Protein 5OJ5 (pdb70)

Solvent-accessible surface area: 14447 Å² total; per-residue (Å²): 156,117,111,116,97,115,55,22,82,51,30,149,84,43,6,8,66,65,28,104,3,80,33,113,18,46,4,32,17,6,14,21,28,80,122,101,20,0,2,0,0,0,38,84,15,18,3,2,6,1,141,46,12,0,90,86,13,99,65,70,80,15,84,27,118,68,66,104,12,100,1,19,6,6,7,13,97,33,76,18,0,0,0,0,0,60,68,74,2,0,0,20,2,93,55,0,6,94,49,5,40,78,19,119,34,79,129,161,27,44,35,15,0,58,31,5,76,2,72,5,155,8,23,0,6,3,0,0,30,24,0,0,0,26,54,1,148,62,48,3,175,88,64,102,39,34,1,125,92,59,60,37,83,7,83,33,19,46,65,8,130,95,5,52,0,1,2,1,20,50,177,0,39,88,4,7,14,3,94,66,78,51,102,34,17,86,92,25,126,68,71,25,103,79,95,0,36,7,1,1,35,6,74,87,72,45,12,8,0,1,1,62,20,0,17,0,2,14,2,55,113,141,72,59,101,77,34,35,129,70,23,46,5,6,138,94,86,93,18,36,5,37,13,5,18,28,52,38,98,96,24,0,4,0,0,0,16,89,0,5,0,0,4,0,115,69,16,0,102,88,15,61,19,1,68,78,5,118,172,23,102,5,44,0,85,52,6,33,40,70,38,76,58,16,0,0,0,1,1,62,92,0,11,0,1,45,18,51,84,136,237,64,40,99,98,114

Sequence (316 aa):
LSTPALAIPALLDYNPWEAIQLPTTATILDMMSFIDRHHGWLVGVVNATLMETRDGGQTWEEPRTLVLDHSDYRFNSVSFQGNEGWIVGEPPIMLHTTDGGQSWSQIPLDPKLLPGSSPRLIKALGNGSAEMMITNVGAIYRTKDSGKNWQALVQEAIGVMRNLNRSPSGEEYVAVSSSRGSSFYSTWEPGQTAWEPHNNRTTSSRRLHHNMGFTPDGRLWMIVNNGGKIAFSDDPDNSENWGELLSSPLRRNSVGFLDLAYRTPNEVWLAGGAGALLCSQDGGQTWQQDVDVKKVPSNFYYKKILFFSPDDQGFILGQKGILLLRYVTDFPLDLA

Radius of gyration: 19.47 Å; Cα contacts (8 Å, |Δi|>4): 915; chains: 2; bounding box: 33×42×69 Å

B-factor: mean 19.18, std 9.2, range [8.06, 52.38]

Nearest PDB structures (foldseek):
  5oj5-assembly1_A  TM=1.003E+00  e=6.225E-60  Thermosynechococcus vestitus BP-1
  5ojr-assembly4_D  TM=9.997E-01  e=2.137E-54  Thermosynechococcus vestitus
  5ojp-assembly2_B  TM=9.995E-01  e=1.941E-54  Thermosynechococcus vestitus
  5ojp-assembly1_A  TM=9.979E-01  e=1.763E-54  Thermosynechococcus vestitus
  8asl-assembly1_S  TM=9.749E-01  e=3.170E-37  Synechocystis sp. PCC 6803

Foldseek 3Di:
DPDDPLFFAADPDDQWDKDFAPFQFFWAEKEALDQAWIWTAAAQGWIWITRGNPPHIHTDHDPDPGRGWGFHEWEDHHLWIWIATPPTWIWITNGNPPDIDTADDDPPDDAHWHYKYDPDDQKIWTAHQQGWIWITRHNRPDIDTQEDDGHAGFLEKEADPQGKMKTAHPFQQWIWIDDPPDHYTHIAGDDDPFGWRYKYDAPPGWMKTFGAQQWIWIADPVDNNHIDDIHRQSSGRPWGWADKDDLDNQWIWIFTFQQWIWIGRGRPPYIHTNVVSNPPRWGFHDWAHPHSAWIWTTTGRRMIIIGHDD/DDDDDD

InterPro domains:
  IPR015943 WD40/YVTN repeat-like-containing domain superfamily [G3DSA:2.130.10.10] (44-211)
  IPR015943 WD40/YVTN repeat-like-containing domain superfamily [G3DSA:2.130.10.10] (212-319)
  IPR016705 Photosynthesis system II assembly factor Ycf48/Hcf136 [MF_01348] (10-340)
  IPR016705 Photosynthesis system II assembly factor Ycf48/Hcf136 [PIRSF017875] (11-340)
  IPR028203 Photosynthesis system II assembly factor Ycf48/Hcf136-like domain [PF14870] (40-339)

Secondary structure (DSSP, 8-state):
--S-SS--PBPS---EEEEE-S--SPEEEEEESSSS-EEEEETTTEEEEESSTTSS-EE--B--S-S--EEEEEEEETTEEEEEEETTEEEEESSTTSS-EEPPPPTT-SS-EEEEEEEETTEEEEEETT--EEEESSTTS--EEEE-------SEEEE-TTS-EEEE-TTSSEEEEE-TT-SS-EEEE-SSSSPEEEEEE-TTS-EEEEETTTEEEEEETTEEEEE-PPB-TTSSSSS-EEEEEESSSS-EEEEESTT-EEEESSTTSS-EE-GGGGGS-S---EEEEEETTEEEEE-STTEEEEE---/-PPPB-

Structure (mmCIF, N/CA/C/O backbone):
data_5OJ5
#
_entry.id   5OJ5
#
_cell.length_a   98.730
_cell.length_b   68.650
_cell.length_c   56.190
_cell.angle_alpha   90.00
_cell.angle_beta   105.90
_cell.angle_gamma   90.00
#
_symmetry.space_group_name_H-M   'C 1 2 1'
#
loop_
_entity.id
_entity.type
_entity.pdbx_description
1 polymer 'Ycf48-like protein'
2 polymer PHE-PRO-LEU-ASP-LEU-ALA
3 water water
#
loop_
_atom_site.group_PDB
_atom_site.id
_atom_site.type_symbol
_atom_site.label_atom_id
_atom_site.label_alt_id
_atom_site.label_comp_id
_atom_site.label_asym_id
_atom_site.label_entity_id
_atom_site.label_seq_id
_atom_site.pdbx_PDB_ins_code
_atom_site.Cartn_x
_atom_site.Cartn_y
_atom_site.Cartn_z
_atom_site.occupancy
_atom_site.B_iso_or_equiv
_atom_site.auth_seq_id
_atom_site.auth_comp_id
_atom_site.auth_asym_id
_atom_site.auth_atom_id
_atom_site.pdbx_PDB_model_num
ATOM 1 N N . LEU A 1 32 ? 26.686 7.331 21.950 1.00 40.82 32 LEU A N 1
ATOM 2 C CA . LEU A 1 32 ? 27.127 6.920 20.623 1.00 35.65 32 LEU A CA 1
ATOM 3 C C . LEU A 1 32 ? 26.567 5.537 20.284 1.00 31.75 32 LEU A C 1
ATOM 4 O O . LEU A 1 32 ? 27.305 4.559 20.177 1.00 32.46 32 LEU A O 1
ATOM 6 N N . SER A 1 33 ? 25.249 5.490 20.101 1.00 27.38 33 SER A N 1
ATOM 7 C CA . SER A 1 33 ? 24.474 4.272 19.908 1.00 26.58 33 SER A CA 1
ATOM 8 C C . SER A 1 33 ? 24.046 4.055 18.460 1.00 27.36 33 SER A C 1
ATOM 9 O O . SER A 1 33 ? 23.360 3.072 18.170 1.00 29.50 33 SER A O 1
ATOM 12 N N . THR A 1 34 ? 24.396 4.956 17.552 1.00 24.88 34 THR A N 1
ATOM 13 C CA . THR A 1 34 ? 24.144 4.776 16.135 1.00 25.54 34 THR A CA 1
ATOM 14 C C . THR A 1 34 ? 25.397 5.212 15.392 1.00 22.85 34 THR A C 1
ATOM 15 O O . THR A 1 34 ? 26.189 6.004 15.926 1.00 23.69 34 THR A O 1
ATOM 19 N N . PRO A 1 35 ? 25.630 4.677 14.197 1.00 22.71 35 PRO A N 1
ATOM 20 C CA . PRO A 1 35 ? 26.854 5.023 13.454 1.00 24.03 35 PRO A CA 1
ATOM 21 C C . PRO A 1 35 ? 27.055 6.526 13.296 1.00 26.59 35 PRO A C 1
ATOM 22 O O . PRO A 1 35 ? 26.120 7.272 13.007 1.00 29.07 35 PRO A O 1
ATOM 26 N N . ALA A 1 36 ? 28.299 6.955 13.515 1.00 29.68 36 ALA A N 1
ATOM 27 C CA . ALA A 1 36 ? 28.635 8.369 13.602 1.00 34.22 36 ALA A CA 1
ATOM 28 C C . ALA A 1 36 ? 28.731 8.990 12.215 1.00 38.43 36 ALA A C 1
ATOM 29 O O . ALA A 1 36 ? 29.345 8.413 11.313 1.00 39.00 36 ALA A O 1
ATOM 31 N N . LEU A 1 37 ? 28.109 10.164 12.056 1.00 40.62 37 LEU A N 1
ATOM 32 C CA . LEU A 1 37 ? 28.229 11.025 10.878 1.00 43.42 37 LEU A CA 1
ATOM 33 C C . LEU A 1 37 ? 27.523 10.496 9.631 1.00 42.86 37 LEU A C 1
ATOM 34 O O . LEU A 1 37 ? 27.427 11.219 8.634 1.00 43.89 37 LEU A O 1
ATOM 39 N N . ALA A 1 38 ? 27.010 9.267 9.672 1.00 40.81 38 ALA A N 1
ATOM 40 C CA . ALA A 1 38 ? 26.422 8.654 8.488 1.00 38.43 38 ALA A CA 1
ATOM 41 C C . ALA A 1 38 ? 24.933 8.985 8.361 1.00 33.39 38 ALA A C 1
ATOM 42 O O . ALA A 1 38 ? 24.302 9.536 9.269 1.00 32.60 38 ALA A O 1
ATOM 44 N N . ILE A 1 39 ? 24.389 8.694 7.184 1.00 28.00 39 ILE A N 1
ATOM 45 C CA . ILE A 1 39 ? 22.944 8.710 6.992 1.00 23.76 39 ILE A CA 1
ATOM 46 C C . ILE A 1 39 ? 22.484 7.273 6.876 1.00 21.02 39 ILE A C 1
ATOM 47 O O . ILE A 1 39 ? 23.321 6.362 6.694 1.00 23.94 39 ILE A O 1
ATOM 52 N N . PRO A 1 40 ? 21.184 7.004 7.023 1.00 19.59 40 PRO A N 1
ATOM 53 C CA . PRO A 1 40 ? 20.732 5.618 6.960 1.00 18.94 40 PRO A CA 1
ATOM 54 C C . PRO A 1 40 ? 21.021 5.017 5.597 1.00 16.95 40 PRO A C 1
ATOM 55 O O . PRO A 1 40 ? 21.050 5.720 4.583 1.00 16.74 40 PRO A O 1
ATOM 59 N N . ALA A 1 41 ? 21.245 3.704 5.601 1.00 16.48 41 ALA A N 1
ATOM 60 C CA . ALA A 1 41 ? 21.437 2.939 4.385 1.00 16.12 41 ALA A CA 1
ATOM 61 C C . ALA A 1 41 ? 20.090 2.509 3.836 1.00 15.03 41 ALA A C 1
ATOM 62 O O . ALA A 1 41 ? 19.273 1.948 4.576 1.00 16.51 41 ALA A O 1
ATOM 64 N N . LEU A 1 42 ? 19.912 2.687 2.532 1.00 14.60 42 LEU A N 1
ATOM 65 C CA A LEU A 1 42 ? 18.721 2.223 1.848 0.57 15.37 42 LEU A CA 1
ATOM 66 C CA B LEU A 1 42 ? 18.709 2.216 1.865 0.43 14.69 42 LEU A CA 1
ATOM 67 C C . LEU A 1 42 ? 18.550 0.722 2.030 1.00 14.82 42 LEU A C 1
ATOM 68 O O . LEU A 1 42 ? 19.528 -0.021 2.094 1.00 15.48 42 LEU A O 1
ATOM 77 N N . ASP A 1 43 ? 17.296 0.282 2.027 1.00 15.67 43 ASP A N 1
ATOM 78 C CA . ASP A 1 43 ? 16.949 -1.121 2.245 1.00 18.15 43 ASP A CA 1
ATOM 79 C C . ASP A 1 43 ? 17.078 -1.999 1.011 1.00 17.90 43 ASP A C 1
ATOM 80 O O . ASP A 1 43 ? 17.131 -3.228 1.155 1.00 19.46 43 ASP A O 1
ATOM 85 N N . TYR A 1 44 ? 17.123 -1.416 -0.183 1.00 16.10 44 TYR A N 1
ATOM 86 C CA . TYR A 1 44 ? 17.234 -2.211 -1.402 1.00 16.87 44 TYR A CA 1
ATOM 87 C C . TYR A 1 44 ? 18.080 -1.431 -2.393 1.00 15.48 44 TYR A C 1
ATOM 88 O O . TYR A 1 44 ? 17.898 -0.225 -2.544 1.00 19.03 44 TYR A O 1
ATOM 97 N N . ASN A 1 45 ? 19.011 -2.115 -3.041 1.00 15.14 45 ASN A N 1
ATOM 98 C CA . ASN A 1 45 ? 19.814 -1.495 -4.077 1.00 14.70 45 ASN A CA 1
ATOM 99 C C . ASN A 1 45 ? 19.273 -1.932 -5.434 1.00 13.79 45 ASN A C 1
ATOM 100 O O . ASN A 1 45 ? 19.474 -3.097 -5.820 1.00 15.37 45 ASN A O 1
ATOM 105 N N . PRO A 1 46 ? 18.638 -1.046 -6.210 1.00 13.47 46 PRO A N 1
ATOM 106 C CA . PRO A 1 46 ? 18.090 -1.424 -7.508 1.00 14.63 46 PRO A CA 1
ATOM 107 C C . PRO A 1 46 ? 19.112 -1.330 -8.627 1.00 14.01 46 PRO A C 1
ATOM 108 O O . PRO A 1 46 ? 18.803 -1.651 -9.773 1.00 17.73 46 PRO A O 1
ATOM 112 N N . TRP A 1 47 ? 20.327 -0.916 -8.361 1.00 13.69 47 TRP A N 1
ATOM 113 C CA . TRP A 1 47 ? 21.268 -0.603 -9.427 1.00 14.00 47 TRP A CA 1
ATOM 114 C C . TRP A 1 47 ? 22.240 -1.745 -9.642 1.00 15.36 47 TRP A C 1
ATOM 115 O O . TRP A 1 47 ? 22.974 -2.131 -8.732 1.00 20.14 47 TRP A O 1
ATOM 126 N N . GLU A 1 48 ? 22.271 -2.261 -10.843 1.00 14.20 48 GLU A N 1
ATOM 127 C CA . GLU A 1 48 ? 23.241 -3.289 -11.204 1.00 15.53 48 GLU A CA 1
ATOM 128 C C . GLU A 1 48 ? 24.362 -2.677 -12.035 1.00 13.88 48 GLU A C 1
ATOM 129 O O . GLU A 1 48 ? 24.109 -1.973 -13.007 1.00 14.14 48 GLU A O 1
ATOM 135 N N . ALA A 1 49 ? 25.600 -2.948 -11.686 1.00 15.63 49 ALA A N 1
ATOM 136 C CA . ALA A 1 49 ? 26.744 -2.416 -12.403 1.00 15.77 49 ALA A CA 1
ATOM 137 C C . ALA A 1 49 ? 27.016 -3.258 -13.644 1.00 15.73 49 ALA A C 1
ATOM 138 O O . ALA A 1 49 ? 27.014 -4.482 -13.588 1.00 18.06 49 ALA A O 1
ATOM 140 N N . ILE A 1 50 ? 27.208 -2.595 -14.760 1.00 14.39 50 ILE A N 1
ATOM 141 C CA . ILE A 1 50 ? 27.546 -3.179 -16.059 1.00 14.36 50 ILE A CA 1
ATOM 142 C C . ILE A 1 50 ? 28.853 -2.544 -16.501 1.00 13.48 50 ILE A C 1
ATOM 143 O O . ILE A 1 50 ? 29.047 -1.326 -16.403 1.00 15.60 50 ILE A O 1
ATOM 148 N N . GLN A 1 51 ? 29.744 -3.374 -17.027 1.00 13.18 51 GLN A N 1
ATOM 149 C CA . GLN A 1 51 ? 30.909 -2.870 -17.734 1.00 12.89 51 GLN A CA 1
ATOM 150 C C . GLN A 1 51 ? 30.637 -2.939 -19.229 1.00 11.66 51 GLN A C 1
ATOM 151 O O . GLN A 1 51 ? 30.496 -4.029 -19.788 1.00 12.99 51 GLN A O 1
ATOM 157 N N . LEU A 1 52 ? 30.557 -1.785 -19.880 1.00 11.61 52 LEU A N 1
ATOM 158 C CA . LEU A 1 52 ? 30.414 -1.770 -21.320 1.00 11.43 52 LEU A CA 1
ATOM 159 C C . LEU A 1 52 ? 31.708 -2.251 -21.969 1.00 11.13 52 LEU A C 1
ATOM 160 O O . LEU A 1 52 ? 32.790 -2.188 -21.372 1.00 12.18 52 LEU A O 1
ATOM 165 N N . PRO A 1 53 ? 31.645 -2.656 -23.241 1.00 11.74 53 PRO A N 1
ATOM 166 C CA . PRO A 1 53 ? 32.855 -3.104 -23.967 1.00 12.21 53 PRO A CA 1
ATOM 167 C C . PRO A 1 53 ? 33.650 -1.914 -24.508 1.00 12.08 53 PRO A C 1
ATOM 168 O O . PRO A 1 53 ? 33.890 -1.784 -25.717 1.00 13.01 53 PRO A O 1
ATOM 172 N N . THR A 1 54 ? 34.066 -1.048 -23.587 1.00 12.18 54 THR A N 1
ATOM 173 C CA . THR A 1 54 ? 34.857 0.138 -23.854 1.00 12.45 54 THR A CA 1
ATOM 174 C C . THR A 1 54 ? 35.416 0.623 -22.531 1.00 12.03 54 THR A C 1
ATOM 175 O O . THR A 1 54 ? 34.879 0.296 -21.473 1.00 13.36 54 THR A O 1
ATOM 179 N N . THR A 1 55 ? 36.456 1.461 -22.591 1.00 12.26 55 THR A N 1
ATOM 180 C CA . THR A 1 55 ? 36.845 2.259 -21.434 1.00 13.40 55 THR A CA 1
ATOM 181 C C . THR A 1 55 ? 36.639 3.741 -21.691 1.00 12.96 55 THR A C 1
ATOM 182 O O . THR A 1 55 ? 37.040 4.562 -20.853 1.00 14.53 55 THR A O 1
ATOM 186 N N . ALA A 1 56 ? 35.980 4.105 -22.802 1.00 13.14 56 ALA A N 1
ATOM 187 C CA . ALA A 1 56 ? 35.661 5.500 -23.049 1.00 13.18 56 ALA A CA 1
ATOM 188 C C . ALA A 1 56 ? 34.512 5.969 -22.157 1.00 13.42 56 ALA A C 1
ATOM 189 O O . ALA A 1 56 ? 33.587 5.224 -21.853 1.00 15.75 56 ALA A O 1
ATOM 191 N N . THR A 1 57 ? 34.579 7.231 -21.761 1.00 15.00 57 THR A N 1
ATOM 192 C CA . THR A 1 57 ? 33.471 7.828 -21.021 1.00 17.92 57 THR A CA 1
ATOM 193 C C . THR A 1 57 ? 32.216 7.973 -21.876 1.00 14.46 57 THR A C 1
ATOM 194 O O . THR A 1 57 ? 32.268 8.507 -22.983 1.00 13.92 57 THR A O 1
ATOM 198 N N . ILE A 1 58 ? 31.104 7.484 -21.348 1.00 14.17 58 ILE A N 1
ATOM 199 C CA . ILE A 1 58 ? 29.797 7.634 -21.968 1.00 11.81 58 ILE A CA 1
ATOM 200 C C . ILE A 1 58 ? 29.155 8.941 -21.515 1.00 11.06 58 ILE A C 1
ATOM 201 O O . ILE A 1 58 ? 29.171 9.265 -20.326 1.00 12.78 58 ILE A O 1
ATOM 206 N N . LEU A 1 59 ? 28.558 9.664 -22.460 1.00 10.00 59 LEU A N 1
ATOM 207 C CA . LEU A 1 59 ? 28.011 10.986 -22.197 1.00 9.78 59 LEU A CA 1
ATOM 208 C C . LEU A 1 59 ? 26.506 11.084 -22.285 1.00 8.87 59 LEU A C 1
ATOM 209 O O . LEU A 1 59 ? 25.925 11.982 -21.667 1.00 9.86 59 LEU A O 1
ATOM 214 N N . ASP A 1 60 ? 25.842 10.243 -23.072 1.00 8.46 60 ASP A N 1
ATOM 215 C CA . ASP A 1 60 ? 24.394 10.373 -23.217 1.00 8.65 60 ASP A CA 1
ATOM 216 C C . ASP A 1 60 ? 23.810 9.066 -23.720 1.00 8.47 60 ASP A C 1
ATOM 217 O O . ASP A 1 60 ? 24.520 8.194 -24.245 1.00 8.58 60 ASP A O 1
ATOM 222 N N . MET A 1 61 ? 22.483 8.948 -23.604 1.00 8.59 61 MET A N 1
ATOM 223 C CA A MET A 1 61 ? 21.744 7.748 -23.966 0.58 8.45 61 MET A CA 1
ATOM 224 C CA B MET A 1 61 ? 21.753 7.751 -24.006 0.42 8.86 61 MET A CA 1
ATOM 225 C C . MET A 1 61 ? 20.326 8.150 -24.333 1.00 8.51 61 MET A C 1
ATOM 226 O O . MET A 1 61 ? 19.757 9.016 -23.691 1.00 9.53 61 MET A O 1
ATOM 235 N N . SER A 1 62 ? 19.746 7.463 -25.318 1.00 8.45 62 SER A N 1
ATOM 236 C CA . SER A 1 62 ? 18.351 7.696 -25.699 1.00 8.62 62 SER A CA 1
ATOM 237 C C . SER A 1 62 ? 17.758 6.429 -26.279 1.00 9.43 62 SER A C 1
ATOM 238 O O . SER A 1 62 ? 18.463 5.663 -26.959 1.00 10.21 62 SER A O 1
ATOM 241 N N . PHE A 1 63 ? 16.474 6.203 -26.018 1.00 10.28 63 PHE A N 1
ATOM 242 C CA . PHE A 1 63 ? 15.780 5.021 -26.471 1.00 11.24 63 PHE A CA 1
ATOM 243 C C . PHE A 1 63 ? 14.756 5.337 -27.565 1.00 11.79 63 PHE A C 1
ATOM 244 O O . PHE A 1 63 ? 14.022 6.333 -27.507 1.00 12.94 63 PHE A O 1
ATOM 252 N N . ILE A 1 64 ? 14.682 4.442 -28.542 1.00 11.35 64 ILE A N 1
ATOM 253 C CA . ILE A 1 64 ? 13.602 4.431 -29.524 1.00 12.12 64 ILE A CA 1
ATOM 254 C C . ILE A 1 64 ? 12.313 3.943 -28.890 1.00 13.19 64 ILE A C 1
ATOM 255 O O . ILE A 1 64 ? 11.240 4.509 -29.096 1.00 15.54 64 ILE A O 1
ATOM 260 N N . ASP A 1 65 ? 12.410 2.852 -28.149 1.00 12.93 65 ASP A N 1
ATOM 261 C CA . ASP A 1 65 ? 11.275 2.227 -27.492 1.00 14.15 65 ASP A CA 1
ATOM 262 C C . ASP A 1 65 ? 11.826 1.573 -26.228 1.00 14.41 65 ASP A C 1
ATOM 263 O O . ASP A 1 65 ? 12.948 1.858 -25.803 1.00 16.47 65 ASP A O 1
ATOM 268 N N . ARG A 1 66 ? 11.036 0.728 -25.580 1.00 15.99 66 ARG A N 1
ATOM 269 C CA . ARG A 1 66 ? 11.483 0.179 -24.312 1.00 17.84 66 ARG A CA 1
ATOM 270 C C . ARG A 1 66 ? 12.753 -0.678 -24.464 1.00 15.76 66 ARG A C 1
ATOM 271 O O . ARG A 1 66 ? 13.539 -0.803 -23.523 1.00 18.51 66 ARG A O 1
ATOM 279 N N . HIS A 1 67 ? 12.946 -1.312 -25.608 1.00 13.12 67 HIS A N 1
ATOM 280 C CA . HIS A 1 67 ? 14.044 -2.262 -25.760 1.00 14.19 67 HIS A CA 1
ATOM 281 C C . HIS A 1 67 ? 15.220 -1.772 -26.572 1.00 11.98 67 HIS A C 1
ATOM 282 O O . HIS A 1 67 ? 16.357 -2.214 -26.343 1.00 12.72 67 HIS A O 1
ATOM 289 N N . HIS A 1 68 ? 14.968 -0.878 -27.514 1.00 12.39 68 HIS A N 1
ATOM 290 C CA . HIS A 1 68 ? 15.964 -0.509 -28.513 1.00 11.58 68 HIS A CA 1
ATOM 291 C C . HIS A 1 68 ? 16.459 0.899 -28.215 1.00 10.13 68 HIS A C 1
ATOM 292 O O . HIS A 1 68 ? 15.665 1.837 -28.186 1.00 10.64 68 HIS A O 1
ATOM 299 N N . GLY A 1 69 ? 17.760 1.030 -27.985 1.00 10.54 69 GLY A N 1
ATOM 300 C CA . GLY A 1 69 ? 18.318 2.324 -27.666 1.00 11.32 69 GLY A CA 1
ATOM 301 C C . GLY A 1 69 ? 19.774 2.422 -28.030 1.00 9.75 69 GLY A C 1
ATOM 302 O O . GLY A 1 69 ? 20.408 1.460 -28.482 1.00 10.13 69 GLY A O 1
ATOM 303 N N . TRP A 1 70 ? 20.317 3.622 -27.825 1.00 9.27 70 TRP A N 1
ATOM 304 C CA . TRP A 1 70 ? 21.666 4.000 -28.225 1.00 9.40 70 TRP A CA 1
ATOM 305 C C . TRP A 1 70 ? 22.329 4.810 -27.131 1.00 8.95 70 TRP A C 1
ATOM 306 O O . TRP A 1 70 ? 21.666 5.611 -26.450 1.00 9.87 70 TRP A O 1
ATOM 317 N N . LEU A 1 71 ? 23.639 4.655 -27.015 1.00 8.76 71 LEU A N 1
ATOM 318 C CA . LEU A 1 71 ? 24.440 5.509 -26.154 1.00 9.12 71 LEU A CA 1
ATOM 319 C C . LEU A 1 71 ? 25.635 6.027 -26.947 1.00 8.79 71 LEU A C 1
ATOM 320 O O . LEU A 1 71 ? 26.050 5.430 -27.958 1.00 9.33 71 LEU A O 1
ATOM 325 N N . VAL A 1 72 ? 26.160 7.166 -26.485 1.00 8.83 72 VAL A N 1
ATOM 326 C CA . VAL A 1 72 ? 27.241 7.844 -27.179 1.00 8.96 72 VAL A CA 1
ATOM 327 C C . VAL A 1 72 ? 28.233 8.388 -26.162 1.00 9.16 72 VAL A C 1
ATOM 328 O O . VAL A 1 72 ? 27.884 8.663 -25.003 1.00 9.70 72 VAL A O 1
ATOM 332 N N . GLY A 1 73 ? 29.469 8.629 -26.616 1.00 9.29 73 GLY A N 1
ATOM 333 C CA . GLY A 1 73 ? 30.436 9.279 -25.746 1.00 10.56 73 GLY A CA 1
ATOM 334 C C . GLY A 1 73 ? 31.687 9.692 -26.454 1.00 10.62 73 GLY A C 1
ATOM 335 O O . GLY A 1 73 ? 31.713 9.990 -27.656 1.00 11.55 73 GLY A O 1
ATOM 336 N N A VAL A 1 74 ? 32.763 9.683 -25.665 0.53 11.83 74 VAL A N 1
ATOM 337 N N B VAL A 1 74 ? 32.767 9.755 -25.677 0.47 11.72 74 VAL A N 1
ATOM 338 C CA A VAL A 1 74 ? 34.082 10.161 -26.076 0.53 14.09 74 VAL A CA 1
ATOM 339 C CA B VAL A 1 74 ? 34.021 10.268 -26.220 0.47 14.52 74 VAL A CA 1
ATOM 340 C C A VAL A 1 74 ? 34.664 9.233 -27.138 0.53 13.37 74 VAL A C 1
ATOM 341 C C B VAL A 1 74 ? 34.598 9.283 -27.222 0.47 13.05 74 VAL A C 1
ATOM 342 O O A VAL A 1 74 ? 34.332 8.045 -27.192 0.53 14.06 74 VAL A O 1
ATOM 343 O O B VAL A 1 74 ? 34.231 8.108 -27.279 0.47 13.13 74 VAL A O 1
ATOM 350 N N . ASN A 1 75 ? 35.551 9.782 -27.992 1.00 15.03 75 ASN A N 1
ATOM 351 C CA . ASN A 1 75 ? 36.202 9.014 -29.047 1.00 17.55 75 ASN A CA 1
ATOM 352 C C . ASN A 1 75 ? 35.210 8.377 -29.993 1.00 15.44 75 ASN A C 1
ATOM 353 O O . ASN A 1 75 ? 35.365 7.225 -30.408 1.00 16.70 75 ASN A O 1
ATOM 358 N N . ALA A 1 76 ? 34.179 9.155 -30.329 1.00 14.06 76 ALA A N 1
ATOM 359 C CA . ALA A 1 76 ? 33.176 8.738 -31.303 1.00 13.70 76 ALA A CA 1
ATOM 360 C C . ALA A 1 76 ? 32.529 7.436 -30.896 1.00 12.45 76 ALA A C 1
ATOM 361 O O . ALA A 1 76 ? 32.115 6.657 -31.750 1.00 14.68 76 ALA A O 1
ATOM 363 N N . THR A 1 77 ? 32.382 7.225 -29.592 1.00 11.32 77 THR A N 1
ATOM 364 C CA . THR A 1 77 ? 31.760 5.985 -29.121 1.00 11.93 77 THR A CA 1
ATOM 365 C C . THR A 1 77 ? 30.268 5.984 -29.381 1.00 10.23 77 THR A C 1
ATOM 366 O O . THR A 1 77 ? 29.566 6.942 -29.047 1.00 10.21 77 THR A O 1
ATOM 370 N N . LEU A 1 78 ? 29.774 4.874 -29.912 1.00 11.14 78 LEU A N 1
ATOM 371 C CA . LEU A 1 78 ? 28.377 4.684 -30.261 1.00 9.69 78 LEU A CA 1
ATOM 372 C C . LEU A 1 78 ? 28.063 3.229 -29.970 1.00 9.90 78 LEU A C 1
ATOM 373 O O . LEU A 1 78 ? 28.780 2.336 -30.461 1.00 12.40 78 LEU A O 1
ATOM 378 N N . MET A 1 79 ? 27.019 2.940 -29.175 1.00 9.82 79 MET A N 1
ATOM 379 C CA . MET A 1 79 ? 26.622 1.552 -28.942 1.00 10.30 79 MET A CA 1
ATOM 380 C C . MET A 1 79 ? 25.120 1.426 -28.988 1.00 9.58 79 MET A C 1
ATOM 381 O O . MET A 1 79 ? 24.385 2.377 -28.659 1.00 10.11 79 MET A O 1
ATOM 386 N N . GLU A 1 80 ? 24.657 0.239 -29.364 1.00 9.95 80 GLU A N 1
ATOM 387 C CA . GLU A 1 80 ? 23.249 -0.051 -29.565 1.00 10.57 80 GLU A CA 1
ATOM 388 C C . GLU A 1 80 ? 22.840 -1.194 -28.643 1.00 10.34 80 GLU A C 1
ATOM 389 O O . GLU A 1 80 ? 23.560 -2.186 -28.520 1.00 11.16 80 GLU A O 1
ATOM 395 N N . THR A 1 81 ? 21.639 -1.097 -28.053 1.00 10.70 81 THR A N 1
ATOM 396 C CA . THR A 1 81 ? 21.025 -2.203 -27.315 1.00 11.03 81 THR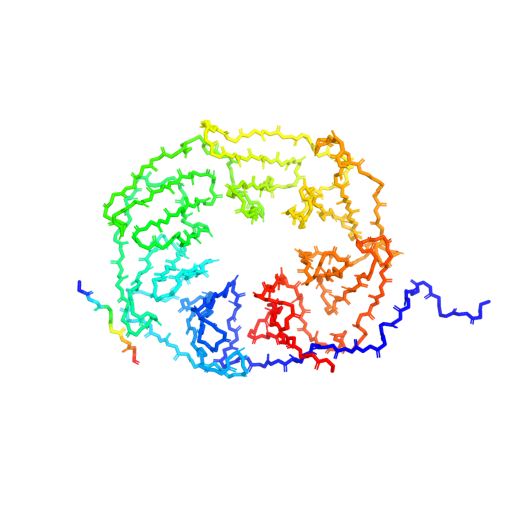 A CA 1
ATOM 397 C C . THR A 1 81 ? 19.706 -2.563 -27.979 1.00 11.20 81 THR A C 1
ATOM 398 O O . THR A 1 81 ? 18.988 -1.688 -28.496 1.00 11.28 81 THR A O 1
ATOM 402 N N . ARG A 1 82 ? 19.356 -3.851 -27.877 1.00 12.00 82 ARG A N 1
ATOM 403 C CA . ARG A 1 82 ? 18.055 -4.349 -28.276 1.00 12.78 82 ARG A CA 1
ATOM 404 C C . ARG A 1 82 ? 17.325 -5.026 -27.139 1.00 13.26 82 ARG A C 1
ATOM 405 O O . ARG A 1 82 ? 16.208 -5.528 -27.354 1.00 14.84 82 ARG A O 1
ATOM 413 N N . ASP A 1 83 ? 17.896 -5.044 -25.940 1.00 13.36 83 ASP A N 1
ATOM 414 C CA . ASP A 1 83 ? 17.313 -5.744 -24.804 1.00 13.97 83 ASP A CA 1
ATOM 415 C C . ASP A 1 83 ? 17.101 -4.816 -23.615 1.00 13.92 83 ASP A C 1
ATOM 416 O O . ASP A 1 83 ? 17.157 -5.239 -22.455 1.00 15.97 83 ASP A O 1
ATOM 421 N N . GLY A 1 84 ? 16.823 -3.547 -23.897 1.00 12.72 84 GLY A N 1
ATOM 422 C CA . GLY A 1 84 ? 16.516 -2.629 -22.815 1.00 13.85 84 GLY A CA 1
ATOM 423 C C . GLY A 1 84 ? 17.724 -2.110 -22.090 1.00 13.09 84 GLY A C 1
ATOM 424 O O . GLY A 1 84 ? 17.576 -1.502 -21.020 1.00 14.71 84 GLY A O 1
ATOM 425 N N . GLY A 1 85 ? 18.918 -2.331 -22.630 1.00 12.32 85 GLY A N 1
ATOM 426 C CA . GLY A 1 85 ? 20.148 -1.846 -22.030 1.00 13.01 85 GLY A CA 1
ATOM 427 C C . GLY A 1 85 ? 20.845 -2.833 -21.129 1.00 12.89 85 GLY A C 1
ATOM 428 O O . GLY A 1 85 ? 21.766 -2.437 -20.405 1.00 13.14 85 GLY A O 1
ATOM 429 N N . GLN A 1 86 ? 20.461 -4.110 -21.174 1.00 13.31 86 GLN A N 1
ATOM 430 C CA . GLN A 1 86 ? 21.266 -5.135 -20.506 1.00 15.04 86 GLN A CA 1
ATOM 431 C C . GLN A 1 86 ? 22.574 -5.394 -21.244 1.00 14.93 86 GLN A C 1
ATOM 432 O O . GLN A 1 86 ? 23.615 -5.579 -20.613 1.00 18.38 86 GLN A O 1
ATOM 438 N N . THR A 1 87 ? 22.555 -5.385 -22.583 1.00 14.05 87 THR A N 1
ATOM 439 C CA . THR A 1 87 ? 23.738 -5.653 -23.377 1.00 14.79 87 THR A CA 1
ATOM 440 C C . THR A 1 87 ? 23.814 -4.601 -24.480 1.00 12.83 87 THR A C 1
ATOM 441 O O . THR A 1 87 ? 22.796 -4.175 -25.036 1.00 14.37 87 THR A O 1
ATOM 445 N N . TRP A 1 88 ? 25.042 -4.227 -24.799 1.00 12.50 88 TRP A N 1
ATOM 446 C CA . TRP A 1 88 ? 25.324 -3.155 -25.725 1.00 12.08 88 TRP A CA 1
ATOM 447 C C . TRP A 1 88 ? 26.358 -3.607 -26.731 1.00 12.84 88 TRP A C 1
ATOM 448 O O . TRP A 1 88 ? 27.374 -4.210 -26.364 1.00 15.63 88 TRP A O 1
ATOM 459 N N . GLU A 1 89 ? 26.143 -3.245 -27.979 1.00 12.17 89 GLU A N 1
ATOM 460 C CA A GLU A 1 89 ? 27.026 -3.606 -29.081 0.58 12.86 89 GLU A CA 1
ATOM 461 C CA B GLU A 1 89 ? 27.046 -3.608 -29.046 0.42 13.42 89 GLU A CA 1
ATOM 462 C C . GLU A 1 89 ? 27.678 -2.365 -29.657 1.00 11.13 89 GLU A C 1
ATOM 463 O O . GLU A 1 89 ? 26.955 -1.446 -30.080 1.00 11.94 89 GLU A O 1
ATOM 474 N N . PRO A 1 90 ? 29.012 -2.295 -29.742 1.00 11.61 90 PRO A N 1
ATOM 475 C CA . PRO A 1 90 ? 29.647 -1.121 -30.342 1.00 11.75 90 PRO A CA 1
ATOM 476 C C . PRO A 1 90 ? 29.368 -1.047 -31.830 1.00 11.38 90 PRO A C 1
ATOM 477 O O . PRO A 1 90 ? 29.311 -2.053 -32.534 1.00 13.05 90 PRO A O 1
ATOM 481 N N . ARG A 1 91 ? 29.237 0.186 -32.303 1.00 11.84 91 ARG A N 1
ATOM 482 C CA . ARG A 1 91 ? 29.125 0.519 -33.710 1.00 13.49 91 ARG A CA 1
ATOM 483 C C . ARG A 1 91 ? 30.176 1.567 -34.024 1.00 13.90 91 ARG A C 1
ATOM 484 O O . ARG A 1 91 ? 30.225 2.585 -33.353 1.00 19.34 91 ARG A O 1
ATOM 492 N N . THR A 1 92 ? 31.018 1.360 -34.997 1.00 14.04 92 THR A N 1
ATOM 493 C CA . THR A 1 92 ? 32.046 2.344 -35.321 1.00 14.68 92 THR A CA 1
ATOM 494 C C . THR A 1 92 ? 31.698 2.933 -36.664 1.00 14.06 92 THR A C 1
ATOM 495 O O . THR A 1 92 ? 31.728 2.238 -37.676 1.00 17.21 92 THR A O 1
ATOM 499 N N . LEU A 1 93 ? 31.341 4.188 -36.714 1.00 13.06 93 LEU A N 1
ATOM 500 C CA . LEU A 1 93 ? 31.101 4.819 -38.003 1.00 13.84 93 LEU A CA 1
ATOM 501 C C . LEU A 1 93 ? 32.421 5.196 -38.655 1.00 13.72 93 LEU A C 1
ATOM 502 O O . LEU A 1 93 ? 33.376 5.613 -37.990 1.00 15.00 93 LEU A O 1
ATOM 507 N N . VAL A 1 94 ? 32.468 5.053 -39.976 1.00 13.64 94 VAL A N 1
ATOM 508 C CA . VAL A 1 94 ? 33.673 5.381 -40.711 1.00 13.39 94 VAL A CA 1
ATOM 509 C C . VAL A 1 94 ? 33.588 6.875 -41.002 1.00 14.37 94 VAL A C 1
ATOM 510 O O . VAL A 1 94 ? 33.112 7.317 -42.047 1.00 18.46 94 VAL A O 1
ATOM 514 N N . LEU A 1 95 ? 34.049 7.660 -40.061 1.00 14.59 95 LEU A N 1
ATOM 515 C CA . LEU A 1 95 ? 34.092 9.115 -40.104 1.00 15.29 95 LEU A CA 1
ATOM 516 C C . LEU A 1 95 ? 35.484 9.552 -40.522 1.00 17.94 95 LEU A C 1
ATOM 517 O O . LEU A 1 95 ? 36.390 8.739 -40.723 1.00 19.48 95 LEU A O 1
ATOM 522 N N . ASP A 1 96 ? 35.673 10.862 -40.670 1.00 18.45 96 ASP A N 1
ATOM 523 C CA . ASP A 1 96 ? 37.021 11.324 -41.023 1.00 20.61 96 ASP A CA 1
ATOM 524 C C . ASP A 1 96 ? 38.052 11.101 -39.903 1.00 20.46 96 ASP A C 1
ATOM 525 O O . ASP A 1 96 ? 39.240 10.927 -40.193 1.00 22.27 96 ASP A O 1
ATOM 530 N N . HIS A 1 97 ? 37.633 11.109 -38.647 1.00 20.25 97 HIS A N 1
ATOM 531 C CA . HIS A 1 97 ? 38.526 10.785 -37.543 1.00 20.63 97 HIS A CA 1
ATOM 532 C C . HIS A 1 97 ? 37.634 10.318 -36.413 1.00 18.16 97 HIS A C 1
ATOM 533 O O . HIS A 1 97 ? 36.414 10.419 -36.496 1.00 18.85 97 HIS A O 1
ATOM 540 N N . SER A 1 98 ? 38.240 9.831 -35.333 1.00 18.61 98 SER A N 1
ATOM 541 C CA . SER A 1 98 ? 37.475 9.368 -34.182 1.00 18.01 98 SER A CA 1
ATOM 542 C C . SER A 1 98 ? 37.676 10.220 -32.946 1.00 17.99 98 SER A C 1
ATOM 543 O O . SER A 1 98 ? 37.334 9.776 -31.852 1.00 23.68 98 SER A O 1
ATOM 546 N N . ASP A 1 99 ? 38.202 11.426 -33.081 1.00 18.19 99 ASP A N 1
ATOM 547 C CA . ASP A 1 99 ? 38.397 12.274 -31.912 1.00 20.18 99 ASP A CA 1
ATOM 548 C C . ASP A 1 99 ? 37.127 12.990 -31.439 1.00 20.62 99 ASP A C 1
ATOM 549 O O . ASP A 1 99 ? 37.108 13.612 -30.359 1.00 22.34 99 ASP A O 1
ATOM 554 N N . TYR A 1 100 ? 36.008 12.814 -32.111 1.00 17.08 100 TYR A N 1
ATOM 555 C CA . TYR A 1 100 ? 34.775 13.503 -31.750 1.00 15.55 100 TYR A CA 1
ATOM 556 C C . TYR A 1 100 ? 34.285 13.108 -30.367 1.00 13.43 100 TYR A C 1
ATOM 557 O O . TYR A 1 100 ? 34.282 11.936 -29.987 1.00 16.60 100 TYR A O 1
ATOM 566 N N . ARG A 1 101 ? 33.875 14.103 -29.616 1.00 13.75 101 ARG A N 1
ATOM 567 C CA . ARG A 1 101 ? 33.171 13.897 -28.359 1.00 13.00 101 ARG A CA 1
ATOM 568 C C . ARG A 1 101 ? 31.696 13.956 -28.697 1.00 11.86 101 ARG A C 1
ATOM 569 O O . ARG A 1 101 ? 31.175 15.035 -28.993 1.00 14.31 101 ARG A O 1
ATOM 577 N N . PHE A 1 102 ? 31.000 12.799 -28.691 1.00 11.10 102 PHE A N 1
ATOM 578 C CA . PHE A 1 102 ? 29.566 12.786 -28.940 1.00 11.24 102 PHE A CA 1
ATOM 579 C C . PHE A 1 102 ? 28.874 13.136 -27.636 1.00 11.38 102 PHE A C 1
ATOM 580 O O . PHE A 1 102 ? 28.862 12.338 -26.698 1.00 12.79 102 PHE A O 1
ATOM 588 N N . ASN A 1 103 ? 28.353 14.361 -27.569 1.00 11.92 103 ASN A N 1
ATOM 589 C CA . ASN A 1 103 ? 27.844 14.982 -26.366 1.00 13.07 103 ASN A CA 1
ATOM 590 C C . ASN A 1 103 ? 26.388 14.612 -26.091 1.00 10.17 103 ASN A C 1
ATOM 591 O O . ASN A 1 103 ? 25.946 14.706 -24.945 1.00 11.59 103 ASN A O 1
ATOM 596 N N . SER A 1 104 ? 25.621 14.280 -27.135 1.00 9.49 104 SER A N 1
ATOM 597 C CA . SER A 1 104 ? 24.172 14.239 -27.003 1.00 9.17 104 SER A CA 1
ATOM 598 C C . SER A 1 104 ? 23.622 13.315 -28.065 1.00 8.42 104 SER A C 1
ATOM 599 O O . SER A 1 104 ? 24.045 13.376 -29.220 1.00 9.52 104 SER A O 1
ATOM 602 N N . VAL A 1 105 ? 22.649 12.478 -27.673 1.00 8.35 105 VAL A N 1
ATOM 603 C CA . VAL A 1 105 ? 21.896 11.645 -28.601 1.00 8.76 105 VAL A CA 1
ATOM 604 C C . VAL A 1 105 ? 20.432 11.756 -28.215 1.00 8.06 105 VAL A C 1
ATOM 605 O O . VAL A 1 105 ? 20.093 11.776 -27.022 1.00 8.78 105 VAL A O 1
ATOM 609 N N . SER A 1 106 ? 19.551 11.827 -29.221 1.00 8.07 106 SER A N 1
ATOM 610 C CA . SER A 1 106 ? 18.122 11.951 -28.928 1.00 8.15 106 SER A CA 1
ATOM 611 C C . SER A 1 106 ? 17.326 11.294 -30.025 1.00 8.15 106 SER A C 1
ATOM 612 O O . SER A 1 106 ? 17.488 11.646 -31.200 1.00 8.53 106 SER A O 1
ATOM 615 N N . PHE A 1 107 ? 16.423 10.406 -29.631 1.00 8.48 107 PHE A N 1
ATOM 616 C CA . PHE A 1 107 ? 15.459 9.778 -30.545 1.00 9.28 107 PHE A CA 1
ATOM 617 C C . PHE A 1 107 ? 14.049 10.213 -30.193 1.00 9.43 107 PHE A C 1
ATOM 618 O O . PHE A 1 107 ? 13.699 10.433 -29.029 1.00 10.40 107 PHE A O 1
ATOM 626 N N . GLN A 1 108 ? 13.229 10.284 -31.235 1.00 9.48 108 GLN A N 1
ATOM 627 C CA . GLN A 1 108 ? 11.766 10.325 -31.089 1.00 10.32 108 GLN A CA 1
ATOM 628 C C . GLN A 1 108 ? 11.277 9.252 -32.063 1.00 11.09 108 GLN A C 1
ATOM 629 O O . GLN A 1 108 ? 11.328 9.434 -33.288 1.00 12.02 108 GLN A O 1
ATOM 635 N N . GLY A 1 109 ? 10.911 8.107 -31.525 1.00 12.21 109 GLY A N 1
ATOM 636 C CA . GLY A 1 109 ? 10.684 6.947 -32.397 1.00 13.00 109 GLY A CA 1
ATOM 637 C C . GLY A 1 109 ? 11.950 6.608 -33.158 1.00 12.19 109 GLY A C 1
ATOM 638 O O . GLY A 1 109 ? 13.061 6.681 -32.621 1.00 12.11 109 GLY A O 1
ATOM 639 N N . ASN A 1 110 ? 11.817 6.251 -34.436 1.00 12.18 110 ASN A N 1
ATOM 640 C CA . ASN A 1 110 ? 12.969 5.838 -35.235 1.00 13.10 110 ASN A CA 1
ATOM 641 C C . ASN A 1 110 ? 13.825 7.000 -35.715 1.00 11.67 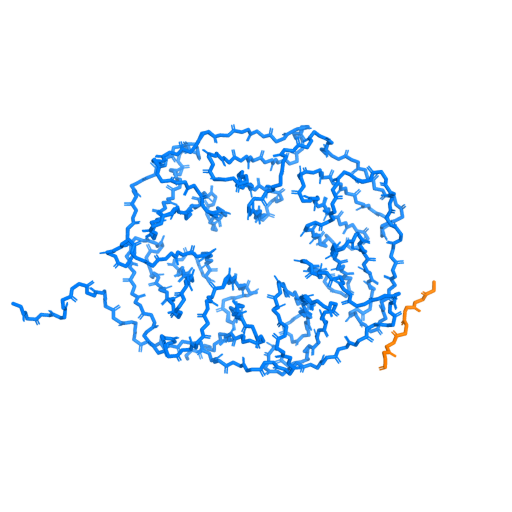110 ASN A C 1
ATOM 642 O O . ASN A 1 110 ? 14.867 6.749 -36.339 1.00 12.21 110 ASN A O 1
ATOM 647 N N . GLU A 1 111 ? 13.420 8.257 -35.477 1.00 11.20 111 GLU A N 1
ATOM 648 C CA . GLU A 1 111 ? 14.229 9.398 -35.875 1.00 10.71 111 GLU A CA 1
ATOM 649 C C . GLU A 1 111 ? 15.195 9.756 -34.753 1.00 9.70 111 GLU A C 1
ATOM 650 O O . GLU A 1 111 ? 14.765 10.019 -33.630 1.00 10.09 111 GLU A O 1
ATOM 656 N N . GLY A 1 112 ? 16.494 9.758 -35.060 1.00 9.66 112 GLY A N 1
ATOM 657 C CA . GLY A 1 112 ? 17.504 10.030 -34.069 1.00 10.08 112 GLY A CA 1
ATOM 658 C C . GLY A 1 112 ? 18.556 10.998 -34.568 1.00 8.82 112 GLY A C 1
ATOM 659 O O . GLY A 1 112 ? 18.806 11.133 -35.762 1.00 9.73 112 GLY A O 1
ATOM 660 N N . TRP A 1 113 ? 19.194 11.634 -33.591 1.00 8.48 113 TRP A N 1
ATOM 661 C CA . TRP A 1 113 ? 20.189 12.660 -33.846 1.00 8.73 113 TRP A CA 1
ATOM 662 C C . TRP A 1 113 ? 21.328 12.501 -32.850 1.00 8.42 113 TRP A C 1
ATOM 663 O O . TRP A 1 113 ? 21.087 12.188 -31.676 1.00 8.99 113 TRP A O 1
ATOM 674 N N . ILE A 1 114 ? 22.550 12.739 -33.305 1.00 8.80 114 ILE A N 1
ATOM 675 C CA . ILE A 1 114 ? 23.732 12.809 -32.437 1.00 9.20 114 ILE A CA 1
ATOM 676 C C . ILE A 1 114 ? 24.456 14.098 -32.778 1.00 9.27 114 ILE A C 1
ATOM 677 O O . ILE A 1 114 ? 24.608 14.425 -33.958 1.00 9.69 114 ILE A O 1
ATOM 682 N N . VAL A 1 115 ? 24.937 14.812 -31.754 1.00 8.86 115 VAL A N 1
ATOM 683 C CA . VAL A 1 115 ? 25.824 15.937 -32.010 1.00 9.36 115 VAL A CA 1
ATOM 684 C C . VAL A 1 115 ? 27.056 15.845 -31.136 1.00 9.87 115 VAL A C 1
ATOM 685 O O . VAL A 1 115 ? 27.060 15.232 -30.065 1.00 11.18 115 VAL A O 1
ATOM 689 N N . GLY A 1 116 ? 28.107 16.521 -31.584 1.00 10.40 116 GLY A N 1
ATOM 690 C CA . GLY A 1 116 ? 29.342 16.508 -30.848 1.00 13.26 116 GLY A CA 1
ATOM 691 C C . GLY A 1 116 ? 30.292 17.598 -31.259 1.00 12.01 116 GLY A C 1
ATOM 692 O O . GLY A 1 116 ? 29.982 18.472 -32.082 1.00 12.10 116 GLY A O 1
ATOM 693 N N . GLU A 1 117 ? 31.470 17.519 -30.654 1.00 12.79 117 GLU A N 1
ATOM 694 C CA . GLU A 1 117 ? 32.552 18.494 -30.839 1.00 14.10 117 GLU A CA 1
ATOM 695 C C . GLU A 1 117 ? 33.851 17.757 -31.149 1.00 15.12 117 GLU A C 1
ATOM 696 O O . GLU A 1 117 ? 34.112 16.715 -30.549 1.00 16.87 117 GLU A O 1
ATOM 702 N N . PRO A 1 118 ? 34.682 18.254 -32.087 1.00 15.68 118 PRO A N 1
ATOM 703 C CA . PRO A 1 118 ? 34.419 19.400 -32.947 1.00 16.40 118 PRO A CA 1
ATOM 704 C C . PRO A 1 118 ? 33.157 19.160 -33.776 1.00 14.22 118 PRO A C 1
ATOM 705 O O . PRO A 1 118 ? 32.682 18.011 -33.875 1.00 14.90 118 PRO A O 1
ATOM 709 N N . PRO A 1 119 ? 32.592 20.220 -34.353 1.00 14.33 119 PRO A N 1
ATOM 710 C CA . PRO A 1 119 ? 31.204 20.165 -34.804 1.00 13.15 119 PRO A CA 1
ATOM 711 C C . PRO A 1 119 ? 30.908 18.973 -35.678 1.00 12.60 119 PRO A C 1
ATOM 712 O O . PRO A 1 119 ? 31.522 18.771 -36.739 1.00 14.25 119 PRO A O 1
ATOM 716 N N . ILE A 1 120 ? 29.908 18.198 -35.257 1.00 11.47 120 ILE A N 1
ATOM 717 C CA . ILE A 1 120 ? 29.415 17.068 -36.029 1.00 11.35 120 ILE A CA 1
ATOM 718 C C . ILE A 1 120 ? 27.960 16.875 -35.653 1.00 10.81 120 ILE A C 1
ATOM 719 O O . ILE A 1 120 ? 27.555 17.045 -34.496 1.00 10.50 120 ILE A O 1
ATOM 724 N N . MET A 1 121 ? 27.188 16.473 -36.667 1.00 10.68 121 MET A N 1
ATOM 725 C CA . MET A 1 121 ? 25.790 16.096 -36.498 1.00 10.89 121 MET A CA 1
ATOM 726 C C . MET A 1 121 ? 25.520 14.867 -37.354 1.00 10.56 121 MET A C 1
ATOM 727 O O . MET A 1 121 ? 25.824 14.855 -38.548 1.00 11.53 121 MET A O 1
ATOM 732 N N . LEU A 1 122 ? 24.923 13.865 -36.725 1.00 10.52 122 LEU A N 1
ATOM 733 C CA . LEU A 1 122 ? 24.504 12.641 -37.391 1.00 10.57 122 LEU A CA 1
ATOM 734 C C . LEU A 1 122 ? 22.999 12.484 -37.223 1.00 9.77 122 LEU A C 1
ATOM 735 O O . LEU A 1 122 ? 22.404 12.905 -36.212 1.00 10.17 122 LEU A O 1
ATOM 740 N N . HIS A 1 123 ? 22.377 11.847 -38.210 1.00 10.55 123 HIS A N 1
ATOM 741 C CA . HIS A 1 123 ? 20.938 11.708 -38.256 1.00 10.39 123 HIS A CA 1
ATOM 742 C C . HIS A 1 123 ? 20.574 10.343 -38.800 1.00 10.31 123 HIS A C 1
ATOM 743 O O . HIS A 1 123 ? 21.214 9.820 -3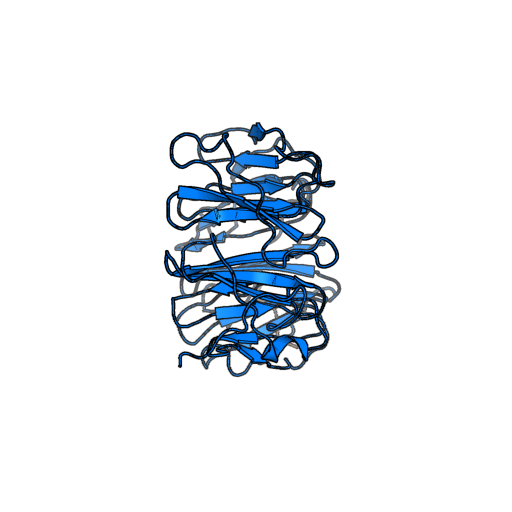9.728 1.00 11.89 123 HIS A O 1
ATOM 750 N N . THR A 1 124 ? 19.480 9.803 -38.292 1.00 10.11 124 THR A N 1
ATOM 751 C CA . THR A 1 124 ? 18.904 8.547 -38.763 1.00 10.22 124 THR A CA 1
ATOM 752 C C . THR A 1 124 ? 17.388 8.684 -38.789 1.00 11.07 124 THR A C 1
ATOM 753 O O . THR A 1 124 ? 16.794 9.352 -37.938 1.00 10.78 124 THR A O 1
ATOM 757 N N . THR A 1 125 ? 16.770 7.971 -39.717 1.00 11.19 125 THR A N 1
ATOM 758 C CA . THR A 1 125 ? 15.325 7.831 -39.733 1.00 12.45 125 THR A CA 1
ATOM 759 C C . THR A 1 125 ? 14.880 6.395 -39.572 1.00 12.55 125 THR A C 1
ATOM 760 O O . THR A 1 125 ? 13.677 6.128 -39.644 1.00 14.54 125 THR A O 1
ATOM 764 N N . ASP A 1 126 ? 15.800 5.465 -39.347 1.00 12.08 126 ASP A N 1
ATOM 765 C CA . ASP A 1 126 ? 15.441 4.051 -39.272 1.00 13.08 126 ASP A CA 1
ATOM 766 C C . ASP A 1 126 ? 15.945 3.408 -37.990 1.00 12.49 126 ASP A C 1
ATOM 767 O O . ASP A 1 126 ? 16.247 2.213 -37.960 1.00 13.75 126 ASP A O 1
ATOM 772 N N . GLY A 1 127 ? 15.978 4.175 -36.906 1.00 11.83 127 GLY A N 1
ATOM 773 C CA . GLY A 1 127 ? 16.373 3.595 -35.646 1.00 11.65 127 GLY A CA 1
ATOM 774 C C . GLY A 1 127 ? 17.858 3.351 -35.542 1.00 11.66 127 GLY A C 1
ATOM 775 O O . GLY A 1 127 ? 18.288 2.504 -34.743 1.00 12.80 127 GLY A O 1
ATOM 776 N N . GLY A 1 128 ? 18.667 4.075 -36.321 1.00 11.04 128 GLY A N 1
ATOM 777 C CA . GLY A 1 128 ? 20.087 3.922 -36.266 1.00 10.95 128 GLY A CA 1
ATOM 778 C C . GLY A 1 128 ? 20.640 2.771 -37.083 1.00 12.49 128 GLY A C 1
ATOM 779 O O . GLY A 1 128 ? 21.828 2.465 -36.970 1.00 12.79 128 GLY A O 1
ATOM 780 N N . GLN A 1 129 ? 19.823 2.168 -37.952 1.00 12.85 129 GLN A N 1
ATOM 781 C CA . GLN A 1 129 ? 20.377 1.161 -38.855 1.00 14.70 129 GLN A CA 1
ATOM 782 C C . GLN A 1 129 ? 21.205 1.806 -39.957 1.00 15.44 129 GLN A C 1
ATOM 783 O O . GLN A 1 129 ? 22.152 1.173 -40.457 1.00 17.46 129 GLN A O 1
ATOM 789 N N . SER A 1 130 ? 20.904 3.053 -40.316 1.00 14.49 130 SER A N 1
ATOM 790 C CA . SER A 1 130 ? 21.752 3.821 -41.204 1.00 15.63 130 SER A CA 1
ATOM 791 C C . SER A 1 130 ? 21.817 5.226 -40.642 1.00 13.90 130 SER A C 1
ATOM 792 O O . SER A 1 130 ? 20.796 5.802 -40.228 1.00 15.13 130 SER A O 1
ATOM 795 N N . TRP A 1 131 ? 23.017 5.763 -40.622 1.00 13.55 131 TRP A N 1
ATOM 796 C CA . TRP A 1 131 ? 23.266 7.109 -40.156 1.00 13.18 131 TRP A CA 1
ATOM 797 C C . TRP A 1 131 ? 23.868 7.911 -41.301 1.00 13.46 131 TRP A C 1
ATOM 798 O O . TRP A 1 131 ? 24.694 7.392 -42.061 1.00 15.78 131 TRP A O 1
ATOM 809 N N . SER A 1 132 ? 23.507 9.184 -41.361 1.00 13.15 132 SER A N 1
ATOM 810 C CA . SER A 1 132 ? 24.086 10.132 -42.284 1.00 13.47 132 SER A CA 1
ATOM 811 C C . SER A 1 132 ? 24.626 11.308 -41.499 1.00 12.54 132 SER A C 1
ATOM 812 O O . SER A 1 132 ? 24.106 11.675 -40.435 1.00 14.92 132 SER A O 1
ATOM 815 N N . GLN A 1 133 ? 25.665 11.911 -42.041 1.00 13.31 133 GLN A N 1
ATOM 816 C CA . GLN A 1 133 ? 26.227 13.118 -41.492 1.00 13.60 133 GLN A CA 1
ATOM 817 C C . GLN A 1 133 ? 25.542 14.316 -42.122 1.00 14.88 133 GLN A C 1
ATOM 818 O O . GLN A 1 133 ? 25.407 14.399 -43.346 1.00 18.43 133 GLN A O 1
ATOM 824 N N . ILE A 1 134 ? 25.072 15.229 -41.286 1.00 13.62 134 ILE A N 1
ATOM 825 C CA . ILE A 1 134 ? 24.443 16.464 -41.724 1.00 15.46 134 ILE A CA 1
ATOM 826 C C . ILE A 1 134 ? 25.477 17.574 -41.628 1.00 15.01 134 ILE A C 1
ATOM 827 O O . ILE A 1 134 ? 25.929 17.877 -40.517 1.00 14.76 134 ILE A O 1
ATOM 832 N N . PRO A 1 135 ? 25.818 18.226 -42.728 1.00 19.03 135 PRO A N 1
ATOM 833 C CA . PRO A 1 135 ? 26.787 19.319 -42.663 1.00 22.32 135 PRO A CA 1
ATOM 834 C C . PRO A 1 135 ? 26.254 20.439 -41.786 1.00 22.35 135 PRO A C 1
ATOM 835 O O . PRO A 1 135 ? 25.079 20.798 -41.861 1.00 22.89 135 PRO A O 1
ATOM 839 N N . LEU A 1 136 ? 27.115 20.949 -40.917 1.00 20.26 136 LEU A N 1
ATOM 840 C CA . LEU A 1 136 ? 26.776 22.087 -40.084 1.00 19.33 136 LEU A CA 1
ATOM 841 C C . LEU A 1 136 ? 27.350 23.367 -40.692 1.00 21.12 136 LEU A C 1
ATOM 842 O O . LEU A 1 136 ? 28.481 23.395 -41.180 1.00 25.99 136 LEU A O 1
ATOM 847 N N . ASP A 1 137 ? 26.580 24.433 -40.609 1.00 22.19 137 ASP A N 1
ATOM 848 C CA . ASP A 1 137 ? 27.056 25.755 -41.012 1.00 23.63 137 ASP A CA 1
ATOM 849 C C . ASP A 1 137 ? 28.294 26.126 -40.213 1.00 21.45 137 ASP A C 1
ATOM 850 O O . ASP A 1 137 ? 28.248 26.093 -38.980 1.00 19.80 137 ASP A O 1
ATOM 855 N N . PRO A 1 138 ? 29.407 26.496 -40.871 1.00 22.90 138 PRO A N 1
ATOM 856 C CA . PRO A 1 138 ? 30.599 26.879 -40.100 1.00 24.72 138 PRO A CA 1
ATOM 857 C C . PRO A 1 138 ? 30.389 28.118 -39.256 1.00 22.26 138 PRO A C 1
ATOM 858 O O . PRO A 1 138 ? 31.206 28.376 -38.372 1.00 24.28 138 PRO A O 1
ATOM 862 N N . LYS A 1 139 ? 29.336 28.906 -39.503 1.00 20.39 139 LYS A N 1
ATOM 863 C CA . LYS A 1 139 ? 29.047 30.091 -38.709 1.00 20.50 139 LYS A CA 1
ATOM 864 C C . LYS A 1 139 ? 28.265 29.816 -37.415 1.00 18.13 139 LYS A C 1
ATOM 865 O O . LYS A 1 139 ? 27.980 30.748 -36.640 1.00 19.18 139 LYS A O 1
ATOM 871 N N A LEU A 1 140 ? 27.955 28.562 -37.139 0.51 18.33 140 LEU A N 1
ATOM 872 N N B LEU A 1 140 ? 27.954 28.571 -37.116 0.49 18.41 140 LEU A N 1
ATOM 873 C CA A LEU A 1 140 ? 27.436 28.167 -35.839 0.51 17.88 140 LEU A CA 1
ATOM 874 C CA B LEU A 1 140 ? 27.348 28.281 -35.826 0.49 18.48 140 LEU A CA 1
ATOM 875 C C A LEU A 1 140 ? 28.347 28.704 -34.734 0.51 15.35 140 LEU A C 1
ATOM 876 C C B LEU A 1 140 ? 28.295 28.727 -34.721 0.49 15.46 140 LEU A C 1
ATOM 877 O O A LEU A 1 140 ? 29.550 28.404 -34.735 0.51 15.90 140 LEU A O 1
ATOM 878 O O B LEU A 1 140 ? 29.481 28.365 -34.734 0.49 16.00 140 LEU A O 1
ATOM 887 N N . PRO A 1 141 ? 27.820 29.461 -33.735 1.00 15.52 141 PRO A N 1
ATOM 888 C CA . PRO A 1 141 ? 28.701 29.944 -32.660 1.00 14.65 141 PRO A CA 1
ATOM 889 C C . PRO A 1 141 ? 28.877 28.857 -31.618 1.00 14.47 141 PRO A C 1
ATOM 890 O O . PRO A 1 141 ? 27.925 28.496 -30.909 1.00 16.17 141 PRO A O 1
ATOM 894 N N . GLY A 1 142 ? 30.110 28.341 -31.502 1.00 14.82 142 GLY A N 1
ATOM 895 C CA . GLY A 1 142 ? 30.413 27.242 -30.622 1.00 16.27 142 GLY A CA 1
ATOM 896 C C . GLY A 1 142 ? 30.021 25.923 -31.265 1.00 14.61 142 GLY A C 1
ATOM 897 O O . GLY A 1 142 ? 29.373 25.875 -32.312 1.00 20.18 142 GLY A O 1
ATOM 898 N N . SER A 1 143 ? 30.324 24.897 -30.606 1.00 13.89 143 SER A N 1
ATOM 899 C CA A SER A 1 143 ? 30.050 23.559 -31.079 0.51 13.26 143 SER A CA 1
ATOM 900 C CA B SER A 1 143 ? 30.076 23.533 -31.044 0.49 13.18 143 SER A CA 1
ATOM 901 C C . SER A 1 143 ? 28.764 23.039 -30.473 1.00 12.45 143 SER A C 1
ATOM 902 O O . SER A 1 143 ? 28.343 23.472 -29.397 1.00 12.74 143 SER A O 1
ATOM 907 N N . PRO A 1 144 ? 28.134 22.067 -31.113 1.00 12.77 144 PRO A N 1
ATOM 908 C CA . PRO A 1 144 ? 26.907 21.498 -30.546 1.00 12.82 144 PRO A CA 1
ATOM 909 C C . PRO A 1 144 ? 27.114 20.874 -29.180 1.00 12.57 144 PRO A C 1
ATOM 910 O O . PRO A 1 144 ? 28.080 20.139 -28.962 1.00 15.50 144 PRO A O 1
ATOM 914 N N . ARG A 1 145 ? 26.197 21.171 -28.280 1.00 11.44 145 ARG A N 1
ATOM 915 C CA . ARG A 1 145 ? 26.191 20.617 -26.939 1.00 11.94 145 ARG A CA 1
ATOM 916 C C . ARG A 1 145 ? 25.022 19.672 -26.704 1.00 10.37 145 ARG A C 1
ATOM 917 O O . ARG A 1 145 ? 25.160 18.705 -25.974 1.00 13.32 145 ARG A O 1
ATOM 925 N N . LEU A 1 146 ? 23.843 20.000 -27.249 1.00 9.81 146 LEU A N 1
ATOM 926 C CA . LEU A 1 146 ? 22.633 19.243 -26.959 1.00 9.61 146 LEU A CA 1
ATOM 927 C C . LEU A 1 146 ? 21.797 19.227 -28.218 1.00 9.02 146 LEU A C 1
ATOM 928 O O . LEU A 1 146 ? 21.677 20.249 -28.901 1.00 9.88 146 LEU A O 1
ATOM 933 N N . ILE A 1 147 ? 21.175 18.083 -28.503 1.00 8.86 147 ILE A N 1
ATOM 934 C CA . ILE A 1 147 ? 20.136 18.002 -29.527 1.00 9.25 147 ILE A CA 1
ATOM 935 C C . ILE A 1 147 ? 18.949 17.311 -28.914 1.00 8.79 147 ILE A C 1
ATOM 936 O O . ILE A 1 147 ? 19.093 16.392 -28.094 1.00 9.02 147 ILE A O 1
ATOM 941 N N . LYS A 1 148 ? 17.758 17.782 -29.277 1.00 9.17 148 LYS A N 1
ATOM 942 C CA . LYS A 1 148 ? 16.509 17.189 -28.829 1.00 9.09 148 LYS A CA 1
ATOM 943 C C . LYS A 1 148 ? 15.658 16.878 -30.049 1.00 8.75 148 LYS A C 1
ATOM 944 O O . LYS A 1 148 ? 15.280 17.794 -30.799 1.00 9.75 148 LYS A O 1
ATOM 950 N N . ALA A 1 149 ? 15.337 15.600 -30.222 1.00 9.12 149 ALA A N 1
ATOM 951 C CA . ALA A 1 149 ? 14.467 15.165 -31.308 1.00 9.02 149 ALA A CA 1
ATOM 952 C C . ALA A 1 149 ? 13.030 15.502 -30.955 1.00 9.33 149 ALA A C 1
ATOM 953 O O . ALA A 1 149 ? 12.558 15.148 -29.869 1.00 10.45 149 ALA A O 1
ATOM 955 N N . LEU A 1 150 ? 12.321 16.169 -31.869 1.00 10.03 150 LEU A N 1
ATOM 956 C CA . LEU A 1 150 ? 10.909 16.485 -31.669 1.00 10.37 150 LEU A CA 1
ATOM 957 C C . LEU A 1 150 ? 10.007 15.604 -32.512 1.00 11.00 150 LEU A C 1
ATOM 958 O O . LEU A 1 150 ? 8.788 15.683 -32.389 1.00 12.86 150 LEU A O 1
ATOM 963 N N . GLY A 1 151 ? 10.578 14.747 -33.359 1.00 11.31 151 GLY A N 1
ATOM 964 C CA . GLY A 1 151 ? 9.826 13.885 -34.240 1.00 11.73 151 GLY A CA 1
ATOM 965 C C . GLY A 1 151 ? 9.490 14.559 -35.549 1.00 10.88 151 GLY A C 1
ATOM 966 O O . GLY A 1 151 ? 9.474 15.785 -35.680 1.00 10.58 151 GLY A O 1
ATOM 967 N N . ASN A 1 152 ? 9.232 13.712 -36.537 1.00 12.46 152 ASN A N 1
ATOM 968 C CA . ASN A 1 152 ? 8.681 14.144 -37.802 1.00 13.63 152 ASN A CA 1
ATOM 969 C C . ASN A 1 152 ? 9.485 15.245 -38.444 1.00 12.46 152 ASN A C 1
ATOM 970 O O . ASN A 1 152 ? 8.899 16.178 -38.999 1.00 15.48 152 ASN A O 1
ATOM 975 N N . GLY A 1 153 ? 10.828 15.137 -38.383 1.00 12.35 153 GLY A N 1
ATOM 976 C CA . GLY A 1 153 ? 11.689 16.073 -39.061 1.00 13.33 153 GLY A CA 1
ATOM 977 C C . GLY A 1 153 ? 12.105 17.280 -38.259 1.00 11.05 153 GLY A C 1
ATOM 978 O O . GLY A 1 153 ? 12.894 18.100 -38.760 1.00 12.22 153 GLY A O 1
ATOM 979 N N . SER A 1 154 ? 11.622 17.429 -37.030 1.00 9.67 154 SER A N 1
ATOM 980 C CA . SER A 1 154 ? 11.943 18.601 -36.232 1.00 9.60 154 SER A CA 1
ATOM 981 C C . SER A 1 154 ? 12.919 18.247 -35.112 1.00 9.46 154 SER A C 1
ATOM 982 O O . SER A 1 154 ? 12.877 17.155 -34.533 1.00 9.69 154 SER A O 1
ATOM 985 N N . ALA A 1 155 ? 13.781 19.213 -34.792 1.00 9.73 155 ALA A N 1
ATOM 986 C CA . ALA A 1 155 ? 14.727 19.037 -33.690 1.00 9.75 155 ALA A CA 1
ATOM 987 C C . ALA A 1 155 ? 15.186 20.413 -33.240 1.00 10.22 155 ALA A C 1
ATOM 988 O O . ALA A 1 155 ? 15.121 21.391 -33.994 1.00 11.26 155 ALA A O 1
ATOM 990 N N . GLU A 1 156 ? 15.672 20.484 -32.010 1.00 10.29 156 GLU A N 1
ATOM 991 C CA . GLU A 1 156 ? 16.313 21.687 -31.494 1.00 10.62 156 GLU A CA 1
ATOM 992 C C . GLU A 1 156 ? 17.712 21.377 -31.036 1.00 9.18 156 GLU A C 1
ATOM 993 O O . GLU A 1 156 ? 17.982 20.311 -30.515 1.00 9.81 156 GLU A O 1
ATOM 999 N N A MET A 1 157 ? 18.603 22.337 -31.256 0.65 10.13 157 MET A N 1
ATOM 1000 N N B MET A 1 157 ? 18.615 22.322 -31.232 0.35 10.20 157 MET A N 1
ATOM 1001 C CA A MET A 1 157 ? 20.015 22.204 -30.942 0.65 9.72 157 MET A CA 1
ATOM 1002 C CA B MET A 1 157 ? 20.002 22.115 -30.863 0.35 11.16 157 MET A CA 1
ATOM 1003 C C A MET A 1 157 ? 20.486 23.411 -30.139 0.65 9.20 157 MET A C 1
ATOM 1004 C C B MET A 1 157 ? 20.533 23.370 -30.192 0.35 10.63 157 MET A C 1
ATOM 1005 O O A MET A 1 157 ? 20.104 24.550 -30.428 0.65 10.06 157 MET A O 1
ATOM 1006 O O B MET A 1 157 ? 20.227 24.494 -30.609 0.35 11.22 157 MET A O 1
ATOM 1015 N N . ILE A 1 158 ? 21.325 23.155 -29.151 1.00 9.44 158 ILE A N 1
ATOM 1016 C CA . ILE A 1 158 ? 21.948 24.224 -28.376 1.00 9.32 158 ILE A CA 1
ATOM 1017 C C . ILE A 1 158 ? 23.448 24.037 -28.470 1.00 8.96 158 ILE A C 1
ATOM 1018 O O . ILE A 1 158 ? 23.957 22.914 -28.297 1.00 9.54 158 ILE A O 1
ATOM 1023 N N . THR A 1 159 ? 24.174 25.143 -28.699 1.00 9.15 159 THR A N 1
ATOM 1024 C CA . THR A 1 159 ? 25.632 25.070 -28.715 1.00 9.61 159 THR A CA 1
ATOM 1025 C C . THR A 1 159 ? 26.211 25.214 -27.332 1.00 9.96 159 THR A C 1
ATOM 1026 O O . THR A 1 159 ? 25.527 25.557 -26.375 1.00 10.14 159 THR A O 1
ATOM 1030 N N . ASN A 1 160 ? 27.531 24.991 -27.239 1.00 10.63 160 ASN A N 1
ATOM 1031 C CA . ASN A 1 160 ? 28.213 25.069 -25.956 1.00 11.08 160 ASN A CA 1
ATOM 1032 C C . ASN A 1 160 ? 28.179 26.457 -25.330 1.00 10.54 160 ASN A C 1
ATOM 1033 O O . ASN A 1 160 ? 28.399 26.557 -24.113 1.00 12.09 160 ASN A O 1
ATOM 1038 N N . VAL A 1 161 ? 27.886 27.500 -26.111 1.00 9.85 161 VAL A N 1
ATOM 1039 C CA . VAL A 1 161 ? 27.770 28.848 -25.620 1.00 10.26 161 VAL A CA 1
ATOM 1040 C C . VAL A 1 161 ? 26.331 29.338 -25.671 1.00 9.87 161 VAL A C 1
ATOM 1041 O O . VAL A 1 161 ? 26.062 30.544 -25.566 1.00 11.36 161 VAL A O 1
ATOM 1045 N N . GLY A 1 162 ? 25.360 28.410 -25.762 1.00 10.16 162 GLY A N 1
ATOM 1046 C CA . GLY A 1 162 ? 23.979 28.766 -25.571 1.00 11.09 162 GLY A CA 1
ATOM 1047 C C . GLY A 1 162 ? 23.268 29.320 -26.778 1.00 10.89 162 GLY A C 1
ATOM 1048 O O . GLY A 1 162 ? 22.143 29.811 -26.634 1.00 12.28 162 GLY A O 1
ATOM 1049 N N . ALA A 1 163 ? 23.839 29.233 -27.994 1.00 10.30 163 ALA A N 1
ATOM 1050 C CA . ALA A 1 163 ? 23.043 29.590 -29.171 1.00 10.52 163 ALA A CA 1
ATOM 1051 C C . ALA A 1 163 ? 22.052 28.461 -29.435 1.00 9.66 163 ALA A C 1
ATOM 1052 O O . ALA A 1 163 ? 22.381 27.285 -29.258 1.00 10.79 163 ALA A O 1
ATOM 1054 N N . ILE A 1 164 ? 20.814 28.826 -29.759 1.00 10.70 164 ILE A N 1
ATOM 1055 C CA . ILE A 1 164 ? 19.713 27.876 -29.861 1.00 11.10 164 ILE A CA 1
ATOM 1056 C C . ILE A 1 164 ? 19.140 27.944 -31.271 1.00 11.31 164 ILE A C 1
ATOM 1057 O O . ILE A 1 164 ? 18.821 29.034 -31.761 1.00 11.88 164 ILE A O 1
ATOM 1062 N N . TYR A 1 165 ? 19.002 26.787 -31.909 1.00 11.55 165 TYR A N 1
ATOM 1063 C CA . TYR A 1 165 ? 18.502 26.653 -33.272 1.00 12.91 165 TYR A CA 1
ATOM 1064 C C . TYR A 1 165 ? 17.432 25.571 -33.333 1.00 12.77 165 TYR A C 1
ATOM 1065 O O . TYR A 1 165 ? 17.452 24.613 -32.561 1.00 14.37 165 TYR A O 1
ATOM 1074 N N . ARG A 1 166 ? 16.535 25.698 -34.301 1.00 12.39 166 ARG A N 1
ATOM 1075 C CA . ARG A 1 166 ? 15.536 24.675 -34.546 1.00 12.63 166 ARG A CA 1
ATOM 1076 C C . ARG A 1 166 ? 15.474 24.356 -36.033 1.00 12.86 166 ARG A C 1
ATOM 1077 O O . ARG A 1 166 ? 15.608 25.235 -36.877 1.00 15.11 166 ARG A O 1
ATOM 1085 N N . THR A 1 167 ? 15.281 23.091 -36.360 1.00 11.47 167 THR A N 1
ATOM 1086 C CA . THR A 1 167 ? 14.971 22.653 -37.714 1.00 11.33 167 THR A CA 1
ATOM 1087 C C . THR A 1 167 ? 13.581 22.045 -37.717 1.00 10.27 167 THR A C 1
ATOM 1088 O O . THR A 1 167 ? 13.150 21.414 -36.740 1.00 10.45 167 THR A O 1
ATOM 1092 N N . LYS A 1 168 ? 12.919 22.193 -38.866 1.00 10.66 168 LYS A N 1
ATOM 1093 C CA . LYS A 1 168 ? 11.648 21.527 -39.134 1.00 10.50 168 LYS A CA 1
ATOM 1094 C C . LYS A 1 168 ? 11.751 20.659 -40.370 1.00 11.08 168 LYS A C 1
ATOM 1095 O O . LYS A 1 168 ? 10.739 20.079 -40.781 1.00 12.25 168 LYS A O 1
ATOM 1101 N N . ASP A 1 169 ? 12.917 20.599 -41.017 1.00 12.07 169 ASP A N 1
ATOM 1102 C CA . ASP A 1 169 ? 13.046 19.897 -42.293 1.00 13.31 169 ASP A CA 1
ATOM 1103 C C . ASP A 1 169 ? 14.236 18.949 -42.255 1.00 13.86 169 ASP A C 1
ATOM 1104 O O . ASP A 1 169 ? 15.033 18.855 -43.200 1.00 15.15 169 ASP A O 1
ATOM 1109 N N . SER A 1 170 ? 14.364 18.230 -41.149 1.00 12.80 170 SER A N 1
ATOM 1110 C CA . SER A 1 170 ? 15.336 17.143 -41.038 1.00 13.97 170 SER A CA 1
ATOM 1111 C C . SER A 1 170 ? 16.767 17.646 -41.144 1.00 13.44 170 SER A C 1
ATOM 1112 O O . SER A 1 170 ? 17.656 16.928 -41.572 1.00 16.40 170 SER A O 1
ATOM 1115 N N . GLY A 1 171 ? 17.008 18.878 -40.703 1.00 14.05 171 GLY A N 1
ATOM 1116 C CA . GLY A 1 171 ? 18.338 19.426 -40.603 1.00 15.33 171 GLY A CA 1
ATOM 1117 C C . GLY A 1 171 ? 18.835 20.122 -41.851 1.00 16.60 171 GLY A C 1
ATOM 1118 O O . GLY A 1 171 ? 19.981 20.582 -41.850 1.00 18.42 171 GLY A O 1
ATOM 1119 N N . LYS A 1 172 ? 17.998 20.279 -42.892 1.00 16.63 172 LYS A N 1
ATOM 1120 C CA . LYS A 1 172 ? 18.423 21.011 -44.082 1.00 18.83 172 LYS A CA 1
ATOM 1121 C C . LYS A 1 172 ? 18.564 22.496 -43.784 1.00 18.84 172 LYS A C 1
ATOM 1122 O O . LYS A 1 172 ? 19.494 23.145 -44.271 1.00 22.18 172 LYS A O 1
ATOM 1128 N N . ASN A 1 173 ? 17.643 23.052 -42.998 1.00 17.21 173 ASN A N 1
ATOM 1129 C CA . ASN A 1 173 ? 17.676 24.450 -42.619 1.00 17.65 173 ASN A CA 1
ATOM 1130 C C . ASN A 1 173 ? 17.448 24.593 -41.127 1.00 16.48 173 ASN A C 1
ATOM 1131 O O . ASN A 1 173 ? 16.660 23.848 -40.529 1.00 16.68 173 ASN A O 1
ATOM 1136 N N . TRP A 1 174 ? 18.091 25.592 -40.550 1.00 18.32 174 TRP A N 1
ATOM 1137 C CA . TRP A 1 174 ? 18.028 25.856 -39.130 1.00 18.37 174 TRP A CA 1
ATOM 1138 C C . TRP A 1 174 ? 17.630 27.308 -38.938 1.00 20.47 174 TRP A C 1
ATOM 1139 O O . TRP A 1 174 ? 18.181 28.206 -39.583 1.00 23.95 174 TRP A O 1
ATOM 1150 N N . GLN A 1 175 ? 16.688 27.539 -38.055 1.00 17.16 175 GLN A N 1
ATOM 1151 C CA . GLN A 1 175 ? 16.291 28.885 -37.663 1.00 16.98 175 GLN A CA 1
ATOM 1152 C C . GLN A 1 175 ? 16.950 29.198 -36.332 1.00 15.04 175 GLN A C 1
ATOM 1153 O O . GLN A 1 175 ? 16.879 28.404 -35.398 1.00 13.95 175 GLN A O 1
ATOM 1159 N N . ALA A 1 176 ? 17.565 30.354 -36.252 1.00 15.16 176 ALA A N 1
ATOM 1160 C CA . ALA A 1 176 ? 18.156 30.827 -35.016 1.00 15.65 176 ALA A CA 1
ATOM 1161 C C . ALA A 1 176 ? 17.070 31.341 -34.094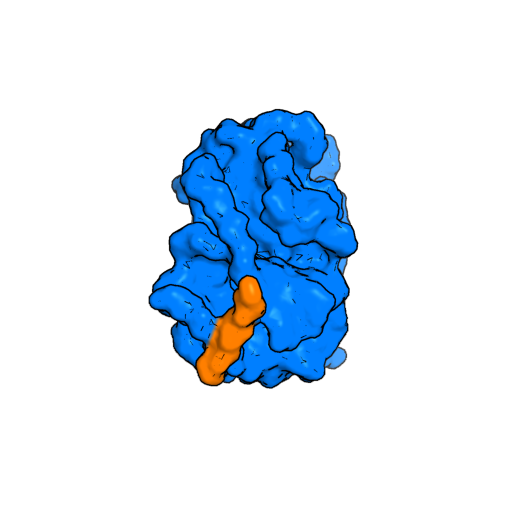 1.00 15.71 176 ALA A C 1
ATOM 1162 O O . ALA A 1 176 ? 16.277 32.215 -34.464 1.00 20.18 176 ALA A O 1
ATOM 1164 N N . LEU A 1 177 ? 16.990 30.781 -32.911 1.00 13.60 177 LEU A N 1
ATOM 1165 C CA . LEU A 1 177 ? 16.106 31.264 -31.867 1.00 13.83 177 LEU A CA 1
ATOM 1166 C C . LEU A 1 177 ? 16.832 32.169 -30.902 1.00 13.93 177 LEU A C 1
ATOM 1167 O O . LEU A 1 177 ? 16.257 33.171 -30.470 1.00 15.14 177 LEU A O 1
ATOM 1172 N N . VAL A 1 178 ? 18.086 31.844 -30.585 1.00 13.36 178 VAL A N 1
ATOM 1173 C CA . VAL A 1 178 ? 18.919 32.676 -29.723 1.00 13.40 178 VAL A CA 1
ATOM 1174 C C . VAL A 1 178 ? 20.298 32.712 -30.351 1.00 13.01 178 VAL A C 1
ATOM 1175 O O . VAL A 1 178 ? 20.920 31.663 -30.546 1.00 14.29 178 VAL A O 1
ATOM 1179 N N . GLN A 1 179 ? 20.795 33.925 -30.642 1.00 14.19 179 GLN A N 1
ATOM 1180 C CA . GLN A 1 179 ? 22.147 34.109 -31.155 1.00 15.74 179 GLN A CA 1
ATOM 1181 C C . GLN A 1 179 ? 23.041 34.845 -30.185 1.00 14.67 179 GLN A C 1
ATOM 1182 O O . GLN A 1 179 ? 24.241 34.991 -30.460 1.00 17.56 179 GLN A O 1
ATOM 1188 N N . GLU A 1 180 ? 22.525 35.278 -29.037 1.00 13.49 180 GLU A N 1
ATOM 1189 C CA . GLU A 1 180 ? 23.340 36.020 -28.062 1.00 13.65 1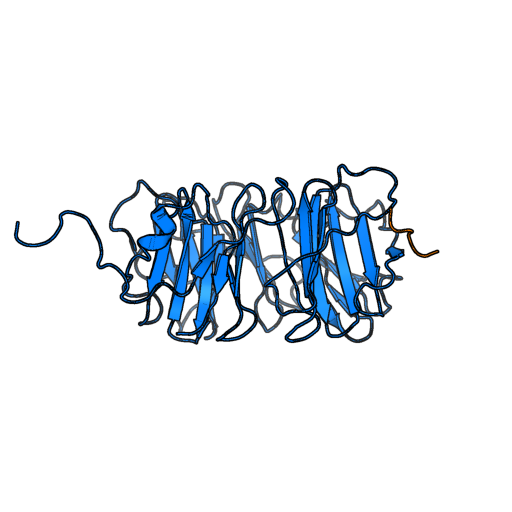80 GLU A CA 1
ATOM 1190 C C . GLU A 1 180 ? 24.003 34.991 -27.163 1.00 13.22 180 GLU A C 1
ATOM 1191 O O . GLU A 1 180 ? 23.361 34.408 -26.275 1.00 13.88 180 GLU A O 1
ATOM 1197 N N . ALA A 1 181 ? 25.270 34.711 -27.433 1.00 12.58 181 ALA A N 1
ATOM 1198 C CA . ALA A 1 181 ? 26.007 33.689 -26.692 1.00 12.25 181 ALA A CA 1
ATOM 1199 C C . ALA A 1 181 ? 26.253 34.116 -25.251 1.00 12.11 181 ALA A C 1
ATOM 1200 O O . ALA A 1 181 ? 26.445 35.304 -24.965 1.00 13.68 181 ALA A O 1
ATOM 1202 N N . ILE A 1 182 ? 26.350 33.124 -24.359 1.00 12.22 182 ILE A N 1
ATOM 1203 C CA . ILE A 1 182 ? 26.469 33.313 -22.908 1.00 12.31 182 ILE A CA 1
ATOM 1204 C C . ILE A 1 182 ? 27.706 32.669 -22.284 1.00 14.50 182 ILE A C 1
ATOM 1205 O O . ILE A 1 182 ? 27.725 32.420 -21.050 1.00 16.44 182 ILE A O 1
ATOM 1210 N N . GLY A 1 183 ? 28.741 32.418 -23.051 1.00 15.07 183 GLY A N 1
ATOM 1211 C CA . GLY A 1 183 ? 29.916 31.749 -22.495 1.00 13.72 183 GLY A CA 1
ATOM 1212 C C . GLY A 1 183 ? 29.669 30.267 -22.352 1.00 11.31 183 GLY A C 1
ATOM 1213 O O . GLY A 1 183 ? 28.561 29.755 -22.598 1.00 11.82 183 GLY A O 1
ATOM 1214 N N . VAL A 1 184 ? 30.733 29.535 -22.059 1.00 11.29 184 VAL A N 1
ATOM 1215 C CA . VAL A 1 184 ? 30.651 28.072 -22.065 1.00 11.48 184 VAL A CA 1
ATOM 1216 C C . VAL A 1 184 ? 29.897 27.600 -20.852 1.00 12.36 184 VAL A C 1
ATOM 1217 O O . VAL A 1 184 ? 30.344 27.761 -19.733 1.00 17.75 184 VAL A O 1
ATOM 1221 N N . MET A 1 185 ? 28.775 26.971 -21.057 1.00 11.19 185 MET A N 1
ATOM 1222 C CA . MET A 1 185 ? 27.923 26.544 -19.952 1.00 10.95 185 MET A CA 1
ATOM 1223 C C . MET A 1 185 ? 28.563 25.392 -19.201 1.00 10.62 185 MET A C 1
ATOM 1224 O O . MET A 1 185 ? 29.063 24.444 -19.792 1.00 12.13 185 MET A O 1
ATOM 1229 N N . ARG A 1 186 ? 28.502 25.442 -17.877 1.00 10.33 186 ARG A N 1
ATOM 1230 C CA . ARG A 1 186 ? 28.964 24.361 -17.027 1.00 10.89 186 ARG A CA 1
ATOM 1231 C C . ARG A 1 186 ? 28.016 23.155 -17.066 1.00 9.90 186 ARG A C 1
ATOM 1232 O O . ARG A 1 186 ? 28.445 22.007 -16.917 1.00 11.98 186 ARG A O 1
ATOM 1240 N N . ASN A 1 187 ? 26.728 23.393 -17.255 1.00 9.47 187 ASN A N 1
ATOM 1241 C CA . ASN A 1 187 ? 25.716 22.348 -17.294 1.00 9.25 187 ASN A CA 1
ATOM 1242 C C . ASN A 1 187 ? 24.494 22.963 -17.947 1.00 9.24 187 ASN A C 1
ATOM 1243 O O . ASN A 1 187 ? 24.319 24.187 -17.926 1.00 9.22 187 ASN A O 1
ATOM 1248 N N . LEU A 1 188 ? 23.651 22.096 -18.512 1.00 9.35 188 LEU A N 1
ATOM 1249 C CA . LEU A 1 188 ? 22.469 22.484 -19.261 1.00 9.23 188 LEU A CA 1
ATOM 1250 C C . LEU A 1 188 ? 21.424 21.404 -19.072 1.00 9.99 188 LEU A C 1
ATOM 1251 O O . LEU A 1 188 ? 21.730 20.227 -19.257 1.00 11.97 188 LEU A O 1
ATOM 1256 N N . ASN A 1 189 ? 20.194 21.788 -18.752 1.00 9.75 189 ASN A N 1
ATOM 1257 C CA . ASN A 1 189 ? 19.098 20.816 -18.635 1.00 10.03 189 ASN A CA 1
ATOM 1258 C C . ASN A 1 189 ? 17.841 21.404 -19.239 1.00 10.49 189 ASN A C 1
ATOM 1259 O O . ASN A 1 189 ? 17.664 22.628 -19.305 1.00 10.18 189 ASN A O 1
ATOM 1264 N N . ARG A 1 190 ? 16.941 20.521 -19.651 1.00 12.88 190 ARG A N 1
ATOM 1265 C CA . ARG A 1 190 ? 15.717 20.846 -20.367 1.00 12.74 190 ARG A CA 1
ATOM 1266 C C . ARG A 1 190 ? 14.486 20.412 -19.574 1.00 13.11 190 ARG A C 1
ATOM 1267 O O . ARG A 1 190 ? 14.511 19.370 -18.904 1.00 16.26 190 ARG A O 1
ATOM 1275 N N . SER A 1 191 ? 13.416 21.192 -19.645 1.00 11.41 191 SER A N 1
ATOM 1276 C CA . SER A 1 191 ? 12.152 20.829 -19.003 1.00 12.21 191 SER A CA 1
ATOM 1277 C C . SER A 1 191 ? 11.232 20.130 -20.023 1.00 12.54 191 SER A C 1
ATOM 1278 O O . SER A 1 191 ? 11.414 20.221 -21.237 1.00 13.62 191 SER A O 1
ATOM 1281 N N . PRO A 1 192 ? 10.128 19.540 -19.559 1.00 12.58 192 PRO A N 1
ATOM 1282 C CA . PRO A 1 192 ? 9.158 18.901 -20.480 1.00 14.07 192 PRO A CA 1
ATOM 1283 C C . PRO A 1 192 ? 8.535 19.856 -21.451 1.00 15.38 192 PRO A C 1
ATOM 1284 O O . PRO A 1 192 ? 8.100 19.431 -22.529 1.00 18.16 192 PRO A O 1
ATOM 1288 N N . SER A 1 193 ? 8.439 21.116 -21.111 1.00 14.46 193 SER A N 1
ATOM 1289 C CA . SER A 1 193 ? 7.858 22.072 -22.025 1.00 17.53 193 SER A CA 1
ATOM 1290 C C . SER A 1 193 ? 8.889 22.833 -22.811 1.00 15.61 193 SER A C 1
ATOM 1291 O O . SER A 1 193 ? 8.555 23.851 -23.441 1.00 20.63 193 SER A O 1
ATOM 1294 N N . GLY A 1 194 ? 10.148 22.368 -22.790 1.00 15.41 194 GLY A N 1
ATOM 1295 C CA . GLY A 1 194 ? 11.135 22.958 -23.675 1.00 15.43 194 GLY A CA 1
ATOM 1296 C C . GLY A 1 194 ? 11.813 24.177 -23.117 1.00 14.01 194 GLY A C 1
ATOM 1297 O O . GLY A 1 194 ? 12.414 24.911 -23.889 1.00 17.03 194 GLY A O 1
ATOM 1298 N N . GLU A 1 195 ? 11.703 24.413 -21.797 1.00 12.53 195 GLU A N 1
ATOM 1299 C CA A GLU A 1 195 ? 12.529 25.419 -21.149 0.39 11.93 195 GLU A CA 1
ATOM 1300 C CA B GLU A 1 195 ? 12.545 25.420 -21.170 0.61 12.11 195 GLU A CA 1
ATOM 1301 C C . GLU A 1 195 ? 13.918 24.836 -20.895 1.00 10.54 195 GLU A C 1
ATOM 1302 O O . GLU A 1 195 ? 14.080 23.619 -20.762 1.00 11.42 195 GLU A O 1
ATOM 1313 N N . TYR A 1 196 ? 14.915 25.710 -20.798 1.00 10.08 196 TYR A N 1
ATOM 1314 C CA . TYR A 1 196 ? 16.265 25.278 -20.445 1.00 9.66 196 TYR A CA 1
ATOM 1315 C C . TYR A 1 196 ? 16.794 26.107 -19.296 1.00 9.38 196 TYR A C 1
ATOM 1316 O O . TYR A 1 196 ? 16.434 27.270 -19.121 1.00 10.11 196 TYR A O 1
ATOM 1325 N N . VAL A 1 197 ? 17.705 25.474 -18.550 1.00 9.16 197 VAL A N 1
ATOM 1326 C CA . VAL A 1 197 ? 18.458 26.138 -17.492 1.00 9.06 197 VAL A CA 1
ATOM 1327 C C . VAL A 1 197 ? 19.922 25.795 -17.679 1.00 8.69 197 VAL A C 1
ATOM 1328 O O . VAL A 1 197 ? 20.278 24.632 -17.898 1.00 9.14 197 VAL A O 1
ATOM 1332 N N . ALA A 1 198 ? 20.775 26.819 -17.614 1.00 9.00 198 ALA A N 1
ATOM 1333 C CA . ALA A 1 198 ? 22.204 26.681 -17.860 1.00 9.38 198 ALA A CA 1
ATOM 1334 C C . ALA A 1 198 ? 22.981 27.318 -16.717 1.00 9.02 198 ALA A C 1
ATOM 1335 O O . ALA A 1 198 ? 22.723 28.470 -16.347 1.00 11.27 198 ALA A O 1
ATOM 1337 N N . VAL A 1 199 ? 23.947 26.614 -16.194 1.00 8.97 199 VAL A N 1
ATOM 1338 C CA . VAL A 1 199 ? 24.843 27.136 -15.164 1.00 9.14 199 VAL A CA 1
ATOM 1339 C C . VAL A 1 199 ? 26.020 27.816 -15.833 1.00 9.04 199 VAL A C 1
ATOM 1340 O O . VAL A 1 199 ? 26.602 27.281 -16.781 1.00 9.59 199 VAL A O 1
ATOM 1344 N N . SER A 1 200 ? 26.402 29.005 -15.350 1.00 9.35 200 SER A N 1
ATOM 1345 C CA . SER A 1 200 ? 27.524 29.745 -15.932 1.00 9.97 200 SER A CA 1
ATOM 1346 C C . SER A 1 200 ? 28.836 28.983 -15.713 1.00 10.30 200 SER A C 1
ATOM 1347 O O . SER A 1 200 ? 28.928 28.093 -14.863 1.00 10.67 200 SER A O 1
ATOM 1350 N N . SER A 1 201 ? 29.867 29.369 -16.479 1.00 11.18 201 SER A N 1
ATOM 1351 C CA A SER A 1 201 ? 31.085 28.560 -16.585 0.52 10.88 201 SER A CA 1
ATOM 1352 C CA B SER A 1 201 ? 31.062 28.534 -16.581 0.48 12.26 201 SER A CA 1
ATOM 1353 C C . SER A 1 201 ? 31.662 28.207 -15.222 1.00 11.51 201 SER A C 1
ATOM 1354 O O . SER A 1 201 ? 32.042 27.060 -14.990 1.00 13.33 201 SER A O 1
ATOM 1359 N N . ARG A 1 202 ? 31.794 29.204 -14.340 1.00 12.27 202 ARG A N 1
ATOM 1360 C CA . ARG A 1 202 ? 32.395 29.032 -13.033 1.00 13.22 202 ARG A CA 1
ATOM 1361 C C . ARG A 1 202 ? 31.354 28.999 -11.938 1.00 12.65 202 ARG A C 1
ATOM 1362 O O . ARG A 1 202 ? 31.692 29.123 -10.747 1.00 15.11 202 ARG A O 1
ATOM 1370 N N . GLY A 1 203 ? 30.087 28.805 -12.302 1.00 11.69 203 GLY A N 1
ATOM 1371 C CA . GLY A 1 203 ? 29.031 28.673 -11.317 1.00 12.29 203 GLY A CA 1
ATOM 1372 C C . GLY A 1 203 ? 28.675 29.940 -10.582 1.00 11.29 203 GLY A C 1
ATOM 1373 O O . GLY A 1 203 ? 28.008 29.855 -9.535 1.00 12.11 203 GLY A O 1
ATOM 1374 N N . SER A 1 204 ? 29.032 31.114 -11.106 1.00 11.73 204 SER A N 1
ATOM 1375 C CA A SER A 1 204 ? 28.665 32.355 -10.430 0.84 11.64 204 SER A CA 1
ATOM 1376 C CA B SER A 1 204 ? 28.669 32.315 -10.373 0.16 13.12 204 SER A CA 1
ATOM 1377 C C . SER A 1 204 ? 27.178 32.607 -10.456 1.00 11.42 204 SER A C 1
ATOM 1378 O O . SER A 1 204 ? 26.635 33.212 -9.526 1.00 13.31 204 SER A O 1
ATOM 1383 N N . PHE A 1 205 ? 26.502 32.196 -11.552 1.00 11.46 205 PHE A N 1
ATOM 1384 C CA . PHE A 1 205 ? 25.085 32.471 -11.725 1.00 11.70 205 PHE A CA 1
ATOM 1385 C C . PHE A 1 205 ? 24.497 31.435 -12.681 1.00 10.01 205 PHE A C 1
ATOM 1386 O O . PHE A 1 205 ? 25.185 30.507 -13.109 1.00 10.15 205 PHE A O 1
ATOM 1394 N N . TYR A 1 206 ? 23.201 31.554 -12.982 1.00 10.23 206 TYR A N 1
ATOM 1395 C CA . TYR A 1 206 ? 22.567 30.668 -13.940 1.00 10.49 206 TYR A CA 1
ATOM 1396 C C . TYR A 1 206 ? 21.712 31.503 -14.859 1.00 10.67 206 TYR A C 1
ATOM 1397 O O . TYR A 1 206 ? 21.439 32.673 -14.595 1.00 11.88 206 TYR A O 1
ATOM 1406 N N . SER A 1 207 ? 21.281 30.864 -15.939 1.00 9.72 207 SER A N 1
ATOM 1407 C CA . SER A 1 207 ? 20.444 31.515 -16.931 1.00 10.68 207 SER A CA 1
ATOM 1408 C C . SER A 1 207 ? 19.306 30.576 -17.317 1.00 10.15 207 SER A C 1
ATOM 1409 O O . SER A 1 207 ? 19.462 29.353 -17.304 1.00 10.38 207 SER A O 1
ATOM 1412 N N . THR A 1 208 ? 18.166 31.153 -17.687 1.00 10.66 208 THR A N 1
ATOM 1413 C CA . THR A 1 208 ? 17.026 30.387 -18.175 1.00 11.18 208 THR A CA 1
ATOM 1414 C C . THR A 1 208 ? 16.573 30.894 -19.537 1.00 10.49 208 THR A C 1
ATOM 1415 O O . THR A 1 208 ? 16.757 32.069 -19.880 1.00 11.71 208 THR A O 1
ATOM 1419 N N . TRP A 1 209 ? 15.949 29.996 -20.291 1.00 10.96 209 TRP A N 1
ATOM 1420 C CA . TRP A 1 209 ? 15.360 30.379 -21.574 1.00 11.58 209 TRP A CA 1
ATOM 1421 C C . TRP A 1 209 ? 14.095 29.587 -21.775 1.00 12.73 209 TRP A C 1
ATOM 1422 O O . TRP A 1 209 ? 14.044 28.410 -21.454 1.00 13.33 209 TRP A O 1
ATOM 1433 N N . GLU A 1 210 ? 13.086 30.222 -22.359 1.00 14.32 210 GLU A N 1
ATOM 1434 C CA . GLU A 1 210 ? 11.908 29.497 -22.809 1.00 18.82 210 GLU A CA 1
ATOM 1435 C C . GLU A 1 210 ? 11.510 30.020 -24.169 1.00 20.63 210 GLU A C 1
ATOM 1436 O O . GLU A 1 210 ? 11.808 31.162 -24.516 1.00 20.54 210 GLU A O 1
ATOM 1442 N N . PRO A 1 211 ? 10.791 29.201 -24.950 1.00 24.61 211 PRO A N 1
ATOM 1443 C CA . PRO A 1 211 ? 10.357 29.604 -26.286 1.00 25.82 211 PRO A CA 1
ATOM 1444 C C . PRO A 1 211 ? 9.676 30.949 -26.231 1.00 26.56 211 PRO A C 1
ATOM 1445 O O . PRO A 1 211 ? 8.877 31.228 -25.322 1.00 28.64 211 PRO A O 1
ATOM 1449 N N . GLY A 1 212 ? 9.984 31.776 -27.220 1.00 29.25 212 GLY A N 1
ATOM 1450 C CA . GLY A 1 212 ? 9.494 33.110 -27.280 1.00 32.45 212 GLY A CA 1
ATOM 1451 C C . GLY A 1 212 ? 10.491 34.140 -26.823 1.00 32.47 212 GLY A C 1
ATOM 1452 O O . GLY A 1 212 ? 10.439 35.282 -27.271 1.00 33.93 212 GLY A O 1
ATOM 1453 N N . GLN A 1 213 ? 11.401 33.759 -25.928 1.00 27.90 213 GLN A N 1
ATOM 1454 C CA . GLN A 1 213 ? 12.421 34.684 -25.466 1.00 27.83 213 GLN A CA 1
ATOM 1455 C C . GLN A 1 213 ? 13.486 34.821 -26.551 1.00 27.20 213 GLN A C 1
ATOM 1456 O O . GLN A 1 213 ? 13.843 33.844 -27.218 1.00 26.48 213 GLN A O 1
ATOM 1462 N N . THR A 1 214 ? 14.037 36.014 -26.706 1.00 29.17 214 THR A N 1
ATOM 1463 C CA . THR A 1 214 ? 15.089 36.156 -27.702 1.00 27.93 214 THR A CA 1
ATOM 1464 C C . THR A 1 214 ? 16.498 36.043 -27.143 1.00 23.56 214 THR A C 1
ATOM 1465 O O . THR A 1 214 ? 17.449 36.067 -27.922 1.00 23.85 214 THR A O 1
ATOM 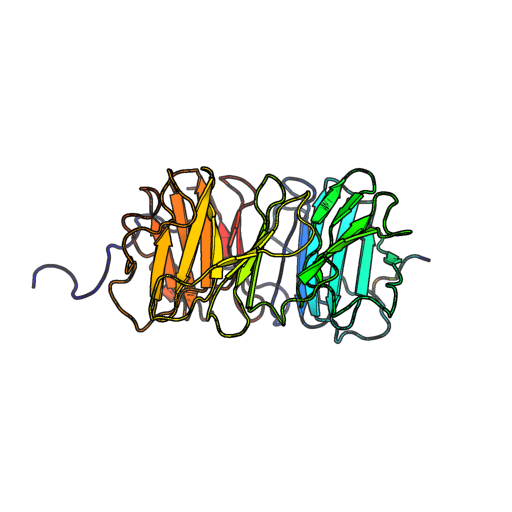1469 N N . ALA A 1 215 ? 16.649 35.909 -25.831 1.00 19.55 215 ALA A N 1
ATOM 1470 C CA . ALA A 1 215 ? 17.947 35.794 -25.197 1.00 16.50 215 ALA A CA 1
ATOM 1471 C C . ALA A 1 215 ? 17.734 35.034 -23.901 1.00 13.97 215 ALA A C 1
ATOM 1472 O O . ALA A 1 215 ? 16.623 34.993 -23.372 1.00 15.69 215 ALA A O 1
ATOM 1474 N N . TRP A 1 216 ? 18.808 34.476 -23.380 1.00 12.17 216 TRP A N 1
ATOM 1475 C CA . TRP A 1 216 ? 18.770 33.894 -22.036 1.00 10.93 216 TRP A CA 1
ATOM 1476 C C . TRP A 1 216 ? 18.555 34.996 -21.000 1.00 11.94 216 TRP A C 1
ATOM 1477 O O . TRP A 1 216 ? 19.011 36.131 -21.164 1.00 13.86 216 TRP A O 1
ATOM 1488 N N . GLU A 1 217 ? 17.926 34.641 -19.899 1.00 11.94 217 GLU A N 1
ATOM 1489 C CA . GLU A 1 217 ? 17.728 35.544 -18.768 1.00 12.33 217 GLU A CA 1
ATOM 1490 C C . GLU A 1 217 ? 18.651 35.132 -17.636 1.00 12.05 217 GLU A C 1
ATOM 1491 O O . GLU A 1 217 ? 18.505 34.009 -17.127 1.00 12.30 217 GLU A O 1
ATOM 1497 N N . PRO A 1 218 ? 19.593 35.981 -17.201 1.00 12.85 218 PRO A N 1
ATOM 1498 C CA . PRO A 1 218 ? 20.482 35.615 -16.089 1.00 13.40 218 PRO A CA 1
ATOM 1499 C C . PRO A 1 218 ? 19.786 35.802 -14.752 1.00 13.20 218 PRO A C 1
ATOM 1500 O O . PRO A 1 218 ? 18.913 36.663 -14.584 1.00 15.37 218 PRO A O 1
ATOM 1504 N N . HIS A 1 219 ? 20.203 34.994 -13.798 1.00 12.08 219 HIS A N 1
ATOM 1505 C CA . HIS A 1 219 ? 19.691 35.007 -12.427 1.00 12.95 219 HIS A CA 1
ATOM 1506 C C . HIS A 1 219 ? 20.885 34.846 -11.486 1.00 12.46 219 HIS A C 1
ATOM 1507 O O . HIS A 1 219 ? 21.722 33.967 -11.693 1.00 12.73 219 HIS A O 1
ATOM 1514 N N A ASN A 1 220 ? 20.854 35.606 -10.392 0.36 13.87 220 ASN A N 1
ATOM 1515 N N B ASN A 1 220 ? 21.033 35.702 -10.476 0.64 15.59 220 ASN A N 1
ATOM 1516 C CA A ASN A 1 220 ? 21.845 35.476 -9.327 0.36 15.04 220 ASN A CA 1
ATOM 1517 C CA B ASN A 1 220 ? 22.156 35.463 -9.561 0.64 15.37 220 ASN A CA 1
ATOM 1518 C C A ASN A 1 220 ? 21.832 34.068 -8.733 0.36 14.84 220 ASN A C 1
ATOM 1519 C C B ASN A 1 220 ? 21.917 34.195 -8.739 0.64 14.67 220 ASN A C 1
ATOM 1520 O O A ASN A 1 220 ? 20.774 33.437 -8.608 0.36 14.82 220 ASN A O 1
ATOM 1521 O O B ASN A 1 220 ? 20.782 33.777 -8.477 0.64 15.22 220 ASN A O 1
ATOM 1530 N N . ARG A 1 221 ? 23.007 33.570 -8.345 1.00 14.84 221 ARG A N 1
ATOM 1531 C CA . ARG A 1 221 ? 22.967 32.423 -7.444 1.00 14.51 221 ARG A CA 1
ATOM 1532 C C . ARG A 1 221 ? 22.497 32.883 -6.062 1.00 13.85 221 ARG A C 1
ATOM 1533 O O . ARG A 1 221 ? 22.514 34.069 -5.723 1.00 15.19 221 ARG A O 1
ATOM 1541 N N . THR A 1 222 ? 22.078 31.923 -5.249 1.00 14.51 222 THR A N 1
ATOM 1542 C CA . THR A 1 222 ? 21.464 32.214 -3.975 1.00 15.74 222 THR A CA 1
ATOM 1543 C C . THR A 1 222 ? 22.238 31.591 -2.827 1.00 15.78 222 THR A C 1
ATOM 1544 O O . THR A 1 222 ? 21.757 31.594 -1.672 1.00 19.16 222 THR A O 1
ATOM 1548 N N . THR A 1 223 ? 23.452 31.116 -3.095 1.00 15.07 223 THR A N 1
ATOM 1549 C CA . THR A 1 223 ? 24.366 30.628 -2.091 1.00 15.76 223 THR A CA 1
ATOM 1550 C C . THR A 1 223 ? 25.734 31.208 -2.362 1.00 14.42 223 THR A C 1
ATOM 1551 O O . THR A 1 223 ? 26.069 31.474 -3.514 1.00 14.49 223 THR A O 1
ATOM 1555 N N A SER A 1 224 ? 26.538 31.336 -1.298 0.24 15.74 224 SER A N 1
ATOM 1556 N N B SER A 1 224 ? 26.541 31.357 -1.299 0.76 14.38 224 SER A N 1
ATOM 1557 C CA A SER A 1 224 ? 27.943 31.695 -1.471 0.24 16.65 224 SER A CA 1
ATOM 1558 C CA B SER A 1 224 ? 27.934 31.715 -1.534 0.76 15.04 224 SER A CA 1
ATOM 1559 C C A SER A 1 224 ? 28.680 30.646 -2.288 0.24 15.54 224 SER A C 1
ATOM 1560 C C B SER A 1 224 ? 28.651 30.645 -2.340 0.76 13.40 224 SER A C 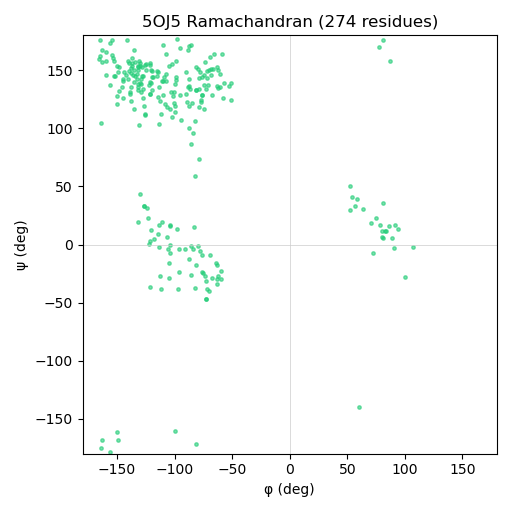1
ATOM 1561 O O A SER A 1 224 ? 29.510 30.982 -3.143 0.24 16.65 224 SER A O 1
ATOM 1562 O O B SER A 1 224 ? 29.415 30.968 -3.260 0.76 14.50 224 SER A O 1
ATOM 1567 N N . ARG A 1 225 ? 28.411 29.372 -2.008 1.00 14.48 225 ARG A N 1
ATOM 1568 C CA . ARG A 1 225 ? 28.993 28.263 -2.764 1.00 15.67 225 ARG A CA 1
ATOM 1569 C C . ARG A 1 225 ? 28.588 28.385 -4.241 1.00 13.26 225 ARG A C 1
ATOM 1570 O O . ARG A 1 225 ? 27.449 28.723 -4.559 1.00 13.71 225 ARG A O 1
ATOM 1578 N N . ARG A 1 226 ? 29.529 28.101 -5.139 1.00 13.09 226 ARG A N 1
ATOM 1579 C CA . ARG A 1 226 ? 29.230 28.190 -6.562 1.00 11.99 226 ARG A CA 1
ATOM 1580 C C . ARG A 1 226 ? 28.277 27.083 -6.999 1.00 11.81 226 ARG A C 1
ATOM 1581 O O . ARG A 1 226 ? 28.274 25.968 -6.457 1.00 12.37 226 ARG A O 1
ATOM 1589 N N . LEU A 1 227 ? 27.483 27.412 -8.024 1.00 11.73 227 LEU A N 1
ATOM 1590 C CA . LEU A 1 227 ? 26.598 26.431 -8.626 1.00 11.44 227 LEU A CA 1
ATOM 1591 C C . LEU A 1 227 ? 27.388 25.415 -9.419 1.00 11.09 227 LEU A C 1
ATOM 1592 O O . LEU A 1 227 ? 28.383 25.732 -10.080 1.00 13.03 227 LEU A O 1
ATOM 1597 N N . HIS A 1 228 ? 26.933 24.174 -9.362 1.00 11.78 228 HIS A N 1
ATOM 1598 C CA A HIS A 1 228 ? 27.482 23.121 -10.187 0.59 11.66 228 HIS A CA 1
ATOM 1599 C CA B HIS A 1 228 ? 27.497 23.130 -10.198 0.41 11.47 228 HIS A CA 1
ATOM 1600 C C . HIS A 1 228 ? 26.528 22.620 -11.259 1.00 10.24 228 HIS A C 1
ATOM 1601 O O . HIS A 1 228 ? 26.899 22.484 -12.422 1.00 11.94 228 HIS A O 1
ATOM 1614 N N . ASN A 1 229 ? 25.276 22.336 -10.892 1.00 9.88 229 ASN A N 1
ATOM 1615 C CA . ASN A 1 229 ? 24.290 21.788 -11.818 1.00 10.11 229 ASN A CA 1
ATOM 1616 C C . ASN A 1 229 ? 22.912 22.257 -11.393 1.00 9.47 229 ASN A C 1
ATOM 1617 O O . ASN A 1 229 ? 22.698 22.564 -10.221 1.00 10.12 229 ASN A O 1
ATOM 1622 N N . MET A 1 230 ? 22.007 22.322 -12.367 1.00 9.45 230 MET A N 1
ATOM 1623 C CA . MET A 1 230 ? 20.621 22.710 -12.107 1.00 9.81 230 MET A CA 1
ATOM 1624 C C . MET A 1 230 ? 19.736 21.979 -13.088 1.00 9.50 230 MET A C 1
ATOM 1625 O O . MET A 1 230 ? 20.158 21.690 -14.222 1.00 10.17 230 MET A O 1
ATOM 1630 N N . GLY A 1 231 ? 18.479 21.748 -12.694 1.00 9.24 231 GLY A N 1
ATOM 1631 C CA . GLY A 1 231 ? 17.494 21.129 -13.559 1.00 9.50 231 GLY A CA 1
ATOM 1632 C C . GLY A 1 231 ? 16.112 21.348 -13.052 1.00 9.39 231 GLY A C 1
ATOM 1633 O O . GLY A 1 231 ? 15.889 22.176 -12.163 1.00 10.08 231 GLY A O 1
ATOM 1634 N N . PHE A 1 232 ? 15.173 20.610 -13.634 1.00 9.86 232 PHE A N 1
ATOM 1635 C CA . PHE A 1 232 ? 13.758 20.774 -13.344 1.00 10.36 232 PHE A CA 1
ATOM 1636 C C . PHE A 1 232 ? 13.224 19.598 -12.563 1.00 11.20 232 PHE A C 1
ATOM 1637 O O . PHE A 1 232 ? 13.656 18.465 -12.772 1.00 13.51 232 PHE A O 1
ATOM 1645 N N . THR A 1 233 ? 12.289 19.871 -11.648 1.00 11.01 233 THR A N 1
ATOM 1646 C CA . THR A 1 233 ? 11.570 18.799 -10.971 1.00 11.47 233 THR A CA 1
ATOM 1647 C C . THR A 1 233 ? 10.355 18.403 -11.790 1.00 13.03 233 THR A C 1
ATOM 1648 O O . THR A 1 233 ? 10.006 19.105 -12.733 1.00 17.59 233 THR A O 1
ATOM 1652 N N . PRO A 1 234 ? 9.653 17.319 -11.451 1.00 12.30 234 PRO A N 1
ATOM 1653 C CA . PRO A 1 234 ? 8.438 16.938 -12.180 1.00 14.22 234 PRO A CA 1
ATOM 1654 C C . PRO A 1 234 ? 7.195 17.669 -11.715 1.00 12.69 234 PRO A C 1
ATOM 1655 O O . PRO A 1 234 ? 6.082 17.277 -12.068 1.00 13.96 234 PRO A O 1
ATOM 1659 N N . ASP A 1 235 ? 7.357 18.739 -10.959 1.00 14.43 235 ASP A N 1
ATOM 1660 C CA . ASP A 1 235 ? 6.226 19.524 -10.495 1.00 14.72 235 ASP A CA 1
ATOM 1661 C C . ASP A 1 235 ? 6.437 21.009 -10.738 1.00 13.89 235 ASP A C 1
ATOM 1662 O O . ASP A 1 235 ? 5.750 21.834 -10.149 1.00 18.12 235 ASP A O 1
ATOM 1667 N N . GLY A 1 236 ? 7.332 21.378 -11.636 1.00 13.88 236 GLY A N 1
ATOM 1668 C CA . GLY A 1 236 ? 7.404 22.759 -12.062 1.00 16.36 236 GLY A CA 1
ATOM 1669 C C . GLY A 1 236 ? 8.354 23.623 -11.263 1.00 16.14 236 GLY A C 1
ATOM 1670 O O . GLY A 1 236 ? 8.254 24.857 -11.337 1.00 22.17 236 GLY A O 1
ATOM 1671 N N . ARG A 1 237 ? 9.260 23.034 -10.511 1.00 13.10 237 ARG A N 1
ATOM 1672 C CA . ARG A 1 237 ? 10.289 23.751 -9.768 1.00 12.58 237 ARG A CA 1
ATOM 1673 C C . ARG A 1 237 ? 11.648 23.493 -10.408 1.00 11.67 237 ARG A C 1
ATOM 1674 O O . ARG A 1 237 ? 11.798 22.649 -11.300 1.00 12.26 237 ARG A O 1
ATOM 1682 N N . LEU A 1 238 ? 12.640 24.228 -9.924 1.00 12.34 238 LEU A N 1
ATOM 1683 C CA . LEU A 1 238 ? 14.044 24.000 -10.214 1.00 11.58 238 LEU A CA 1
ATOM 1684 C C . LEU A 1 238 ? 14.718 23.360 -9.012 1.00 11.13 238 LEU A C 1
ATOM 1685 O O . LEU A 1 238 ? 14.340 23.584 -7.856 1.00 12.12 238 LEU A O 1
ATOM 1690 N N . TRP A 1 239 ? 15.786 22.612 -9.308 1.00 10.40 239 TRP A N 1
ATOM 1691 C CA . TRP A 1 239 ? 16.715 22.143 -8.295 1.00 10.34 239 TRP A CA 1
ATOM 1692 C C . TRP A 1 239 ? 18.101 22.662 -8.646 1.00 9.81 239 TRP A C 1
ATOM 1693 O O . TRP A 1 239 ? 18.405 22.927 -9.807 1.00 9.94 239 TRP A O 1
ATOM 1704 N N . MET A 1 240 ? 18.947 22.751 -7.625 1.00 9.70 240 MET A N 1
ATOM 1705 C CA . MET A 1 240 ? 20.350 23.074 -7.798 1.00 9.94 240 MET A CA 1
ATOM 1706 C C . MET A 1 240 ? 21.231 22.175 -6.950 1.00 9.59 240 MET A C 1
ATOM 1707 O O . MET A 1 240 ? 20.869 21.815 -5.823 1.00 10.26 240 MET A O 1
ATOM 1712 N N . ILE A 1 241 ? 22.399 21.870 -7.490 1.00 9.48 241 ILE A N 1
ATOM 1713 C CA . ILE A 1 241 ? 23.535 21.295 -6.771 1.00 9.89 241 ILE A CA 1
ATOM 1714 C C . ILE A 1 241 ? 24.603 22.378 -6.705 1.00 10.26 241 ILE A C 1
ATOM 1715 O O . ILE A 1 241 ? 24.960 22.957 -7.742 1.00 10.49 241 ILE A O 1
ATOM 1720 N N . VAL A 1 242 ? 25.115 22.646 -5.498 1.00 11.28 242 VAL A N 1
ATOM 1721 C CA . VAL A 1 242 ? 26.169 23.629 -5.309 1.00 12.66 242 VAL A CA 1
ATOM 1722 C C . VAL A 1 242 ? 27.402 22.936 -4.742 1.00 12.30 242 VAL A C 1
ATOM 1723 O O . VAL A 1 242 ? 27.352 21.815 -4.231 1.00 14.30 242 VAL A O 1
ATOM 1727 N N A ASN A 1 243 ? 28.530 23.617 -4.864 0.49 14.77 243 ASN A N 1
ATOM 1728 N N B ASN A 1 243 ? 28.526 23.656 -4.824 0.51 14.15 243 ASN A N 1
ATOM 1729 C CA A ASN A 1 243 ? 29.797 23.030 -4.470 0.49 16.52 243 ASN A CA 1
ATOM 1730 C CA B ASN A 1 243 ? 29.808 23.157 -4.348 0.51 14.38 243 ASN A CA 1
ATOM 1731 C C A ASN A 1 243 ? 29.812 22.672 -2.992 0.49 15.96 243 ASN A C 1
ATOM 1732 C C B ASN A 1 243 ? 29.700 22.614 -2.936 0.51 14.91 243 ASN A C 1
ATOM 1733 O O A ASN A 1 243 ? 29.274 23.396 -2.150 0.49 17.21 243 ASN A O 1
ATOM 1734 O O B ASN A 1 243 ? 28.961 23.138 -2.095 0.51 16.34 243 ASN A O 1
ATOM 1743 N N . GLY A 1 244 ? 30.435 21.539 -2.688 1.00 17.27 244 GLY A N 1
ATOM 1744 C CA . GLY A 1 244 ? 30.562 21.057 -1.336 1.00 19.59 244 GLY A CA 1
ATOM 1745 C C . GLY A 1 244 ? 29.426 20.202 -0.877 1.00 20.47 244 GLY A C 1
ATOM 1746 O O . GLY A 1 244 ? 29.198 20.085 0.330 1.00 24.47 244 GLY A O 1
ATOM 1747 N N . GLY A 1 245 ? 28.683 19.616 -1.802 1.00 17.46 245 GLY A N 1
ATOM 1748 C CA . GLY A 1 245 ? 27.722 18.584 -1.458 1.00 18.62 245 GLY A CA 1
ATOM 1749 C C . GLY A 1 245 ? 26.413 19.117 -0.934 1.00 17.09 245 GLY A C 1
ATOM 1750 O O . GLY A 1 245 ? 25.799 18.488 -0.069 1.00 21.88 245 GLY A O 1
ATOM 1751 N N . LYS A 1 246 ? 25.937 20.248 -1.447 1.00 13.57 246 LYS A N 1
ATOM 1752 C CA . LYS A 1 246 ? 24.686 20.801 -0.981 1.00 13.00 246 LYS A CA 1
ATOM 1753 C C . LYS A 1 246 ? 23.705 20.934 -2.144 1.00 12.03 246 LYS A C 1
ATOM 1754 O O . LYS A 1 246 ? 24.097 21.079 -3.293 1.00 12.55 246 LYS A O 1
ATOM 1760 N N . ILE A 1 247 ? 22.416 20.907 -1.815 1.00 12.27 247 ILE A N 1
ATOM 1761 C CA . ILE A 1 247 ? 21.348 21.028 -2.810 1.00 12.22 247 ILE A CA 1
ATOM 1762 C C . ILE A 1 247 ? 20.252 21.953 -2.300 1.00 12.08 247 ILE A C 1
ATOM 1763 O O . ILE A 1 247 ? 20.141 22.193 -1.096 1.00 14.06 247 ILE A O 1
ATOM 1768 N N . ALA A 1 248 ? 19.433 22.468 -3.223 1.00 12.47 248 ALA A N 1
ATOM 1769 C CA . ALA A 1 248 ? 18.253 23.246 -2.859 1.00 13.28 248 ALA A CA 1
ATOM 1770 C C . ALA A 1 248 ? 17.206 23.168 -3.960 1.00 13.52 248 ALA A C 1
ATOM 1771 O O . ALA A 1 248 ? 17.491 22.774 -5.099 1.00 12.26 248 ALA A O 1
ATOM 1773 N N . PHE A 1 249 ? 15.976 23.540 -3.607 1.00 14.63 249 PHE A N 1
ATOM 1774 C CA . PHE A 1 249 ? 14.835 23.525 -4.511 1.00 14.49 249 PHE A CA 1
ATOM 1775 C C . PHE A 1 249 ? 14.157 24.884 -4.492 1.00 15.13 249 PHE A C 1
ATOM 1776 O O . PHE A 1 249 ? 14.064 25.540 -3.446 1.00 16.65 249 PHE A O 1
ATOM 1784 N N . SER A 1 250 ? 13.641 25.289 -5.648 1.00 14.25 250 SER A N 1
ATOM 1785 C CA . SER A 1 250 ? 12.985 26.579 -5.735 1.00 15.56 250 SER A CA 1
ATOM 1786 C C . SER A 1 250 ? 11.581 26.527 -5.114 1.00 17.83 250 SER A C 1
ATOM 1787 O O . SER A 1 250 ? 10.953 25.469 -4.977 1.00 17.78 250 SER A O 1
ATOM 1790 N N A ASP A 1 251 ? 11.111 27.696 -4.702 0.48 19.67 251 ASP A N 1
ATOM 1791 N N B ASP A 1 251 ? 11.113 27.714 -4.726 0.52 20.64 251 ASP A N 1
ATOM 1792 C CA A ASP A 1 251 ? 9.829 27.788 -4.010 0.48 22.65 251 ASP A CA 1
ATOM 1793 C CA B ASP A 1 251 ? 9.814 27.891 -4.074 0.52 24.96 251 ASP A CA 1
ATOM 1794 C C A ASP A 1 251 ? 8.692 27.644 -5.016 0.48 25.23 251 ASP A C 1
ATOM 1795 C C B ASP A 1 251 ? 8.702 27.610 -5.078 0.52 26.83 251 ASP A C 1
ATOM 1796 O O A ASP A 1 251 ? 8.729 28.270 -6.080 0.48 25.25 251 ASP A O 1
ATOM 1797 O O B ASP A 1 251 ? 8.777 28.075 -6.222 0.52 27.64 251 ASP A O 1
ATOM 1806 N N . PRO A 1 252 ? 7.665 26.853 -4.709 1.00 28.93 252 PRO A N 1
ATOM 1807 C CA . PRO A 1 252 ? 6.573 26.647 -5.674 1.00 31.95 252 PRO A CA 1
ATOM 1808 C C . PRO A 1 252 ? 5.890 27.933 -6.122 1.00 33.83 252 PRO A C 1
ATOM 1809 O O . PRO A 1 252 ? 5.442 28.012 -7.270 1.00 35.60 252 PRO A O 1
ATOM 1813 N N . ASP A 1 253 ? 5.870 28.968 -5.285 1.00 35.13 253 ASP A N 1
ATOM 1814 C CA . ASP A 1 253 ? 5.165 30.204 -5.611 1.00 38.30 253 ASP A CA 1
ATOM 1815 C C . ASP A 1 253 ? 6.012 31.202 -6.389 1.00 38.89 253 ASP A C 1
ATOM 1816 O O . ASP A 1 253 ? 5.468 32.177 -6.927 1.00 40.41 253 ASP A O 1
ATOM 1821 N N . ASN A 1 254 ? 7.325 30.986 -6.473 1.00 38.31 254 ASN A N 1
ATOM 1822 C CA . ASN A 1 254 ? 8.204 31.969 -7.098 1.00 38.86 254 ASN A CA 1
ATOM 1823 C C . ASN A 1 254 ? 9.506 31.229 -7.386 1.00 38.14 254 ASN A C 1
ATOM 1824 O O . ASN A 1 254 ? 10.276 30.957 -6.462 1.00 36.84 254 ASN A O 1
ATOM 1829 N N . SER A 1 255 ? 9.720 30.891 -8.659 1.00 38.59 255 SER A N 1
ATOM 1830 C CA . SER A 1 255 ? 10.868 30.076 -9.035 1.00 39.91 255 SER A CA 1
ATOM 1831 C C . SER A 1 255 ? 12.191 30.808 -8.889 1.00 39.53 255 SER A C 1
ATOM 1832 O O . SER A 1 255 ? 13.245 30.178 -9.020 1.00 38.50 255 SER A O 1
ATOM 1835 N N . GLU A 1 256 ? 12.173 32.109 -8.635 1.00 39.99 256 GLU A N 1
ATOM 1836 C CA . GLU A 1 256 ? 13.410 32.802 -8.320 1.00 41.62 256 GLU A CA 1
ATOM 1837 C C . GLU A 1 256 ? 13.709 32.850 -6.831 1.00 39.80 256 GLU A C 1
ATOM 1838 O O . GLU A 1 256 ? 14.795 33.307 -6.456 1.00 41.34 256 GLU A O 1
ATOM 1844 N N . ASN A 1 257 ? 12.802 32.350 -5.986 1.00 35.40 257 ASN A N 1
ATOM 1845 C CA . ASN A 1 257 ? 13.054 32.183 -4.561 1.00 31.98 257 ASN A CA 1
ATOM 1846 C C . ASN A 1 257 ? 13.437 30.731 -4.271 1.00 26.92 257 ASN A C 1
ATOM 1847 O O . ASN A 1 257 ? 12.905 29.795 -4.874 1.00 26.55 257 ASN A O 1
ATOM 1852 N N . TRP A 1 258 ? 14.340 30.550 -3.328 1.00 25.00 258 TRP A N 1
ATOM 1853 C CA . TRP A 1 258 ? 14.985 29.266 -3.126 1.00 22.63 258 TRP A CA 1
ATOM 1854 C C . TRP A 1 258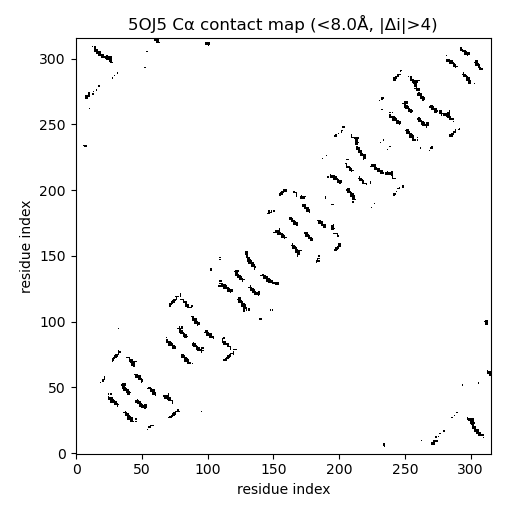 ? 14.849 28.896 -1.657 1.00 23.66 258 TRP A C 1
ATOM 1855 O O . TRP A 1 258 ? 14.870 29.758 -0.769 1.00 26.00 258 TRP A O 1
ATOM 1866 N N . GLY A 1 259 ? 14.690 27.606 -1.421 1.00 23.38 259 GLY A N 1
ATOM 1867 C CA . GLY A 1 259 ? 14.529 27.055 -0.093 1.00 24.56 259 GLY A CA 1
ATOM 1868 C C . GLY A 1 259 ? 15.844 26.860 0.637 1.00 24.65 259 GLY A C 1
ATOM 1869 O O . GLY A 1 259 ? 16.908 27.301 0.203 1.00 25.94 259 GLY A O 1
ATOM 1870 N N . GLU A 1 260 ? 15.748 26.190 1.787 1.00 26.88 260 GLU A N 1
ATOM 1871 C CA . GLU A 1 260 ? 16.917 25.928 2.615 1.00 27.90 260 GLU A CA 1
ATOM 1872 C C . GLU A 1 260 ? 17.966 25.097 1.887 1.00 24.06 260 GLU A C 1
ATOM 1873 O O . GLU A 1 260 ? 17.669 24.231 1.065 1.00 24.90 260 GLU A O 1
ATOM 1879 N N . LEU A 1 261 ? 19.211 25.371 2.209 1.00 23.47 261 LEU A N 1
ATOM 1880 C CA . LEU A 1 261 ? 20.316 24.618 1.660 1.00 21.95 261 LEU A CA 1
ATOM 1881 C C . LEU A 1 261 ? 20.424 23.291 2.408 1.00 21.09 261 LEU A C 1
ATOM 1882 O O . LEU A 1 261 ? 20.619 23.280 3.623 1.00 23.71 261 LEU A O 1
ATOM 1887 N N . LEU A 1 262 ? 20.265 22.178 1.697 1.00 19.02 262 LEU A N 1
ATOM 1888 C CA . LEU A 1 262 ? 20.257 20.844 2.277 1.00 18.64 262 LEU A CA 1
ATOM 1889 C C . LEU A 1 262 ? 21.615 20.186 2.104 1.00 17.49 262 LEU A C 1
ATOM 1890 O O . LEU A 1 262 ? 22.334 20.434 1.131 1.00 16.72 262 LEU A O 1
ATOM 1895 N N A SER A 1 263 ? 21.973 19.352 3.085 0.54 19.05 263 SER A N 1
ATOM 1896 N N B SER A 1 263 ? 21.955 19.312 3.056 0.46 18.42 263 SER A N 1
ATOM 1897 C CA A SER A 1 263 ? 23.206 18.572 3.064 0.54 19.21 263 SER A CA 1
ATOM 1898 C CA B SER A 1 263 ? 23.219 18.586 3.044 0.46 17.72 263 SER A CA 1
ATOM 1899 C C A SER A 1 263 ? 22.794 17.113 3.108 0.54 18.90 263 SER A C 1
ATOM 1900 C C B SER A 1 263 ? 22.906 17.098 3.098 0.46 17.56 263 SER A C 1
ATOM 1901 O O A SER A 1 263 ? 22.642 16.526 4.193 0.54 20.78 263 SER A O 1
ATOM 1902 O O B SER A 1 263 ? 22.966 16.474 4.170 0.46 18.08 263 SER A O 1
ATOM 1907 N N . PRO A 1 264 ? 22.601 16.493 1.954 1.00 16.72 264 PRO A N 1
ATOM 1908 C CA . PRO A 1 264 ? 22.135 15.094 1.943 1.00 17.11 264 PRO A CA 1
ATOM 1909 C C . PRO A 1 264 ? 23.066 14.112 2.644 1.00 18.91 264 PRO A C 1
ATOM 1910 O O . PRO A 1 264 ? 22.569 13.150 3.246 1.00 22.26 264 PRO A O 1
ATOM 1914 N N . LEU A 1 265 ? 24.388 14.318 2.586 1.00 19.78 265 LEU A N 1
ATOM 1915 C CA . LEU A 1 265 ? 25.368 13.464 3.262 1.00 21.99 265 LEU A CA 1
ATOM 1916 C C . LEU A 1 265 ? 25.938 14.110 4.512 1.00 23.46 265 LEU A C 1
ATOM 1917 O O . LEU A 1 265 ? 26.959 13.642 5.033 1.00 27.60 265 LEU A O 1
ATOM 1922 N N . ARG A 1 266 ? 25.291 15.144 5.027 1.00 23.93 266 ARG A N 1
ATOM 1923 C CA . ARG A 1 266 ? 25.730 15.765 6.279 1.00 27.62 266 ARG A CA 1
ATOM 1924 C C . ARG A 1 266 ? 27.218 16.159 6.275 1.00 33.78 266 ARG A C 1
ATOM 1925 O O . ARG A 1 266 ? 27.881 16.143 7.316 1.00 35.71 266 ARG A O 1
ATOM 1933 N N . ARG A 1 267 ? 27.787 16.483 5.118 1.00 37.47 267 ARG A N 1
ATOM 1934 C CA . ARG A 1 267 ? 29.207 16.818 5.071 1.00 41.83 267 ARG A CA 1
ATOM 1935 C C . ARG A 1 267 ? 29.500 17.532 3.761 1.00 42.00 267 ARG A C 1
ATOM 1936 O O . ARG A 1 267 ? 28.678 17.542 2.844 1.00 40.09 267 ARG A O 1
ATOM 1944 N N . ASN A 1 268 ? 30.689 18.135 3.694 1.00 43.15 268 ASN A N 1
ATOM 1945 C CA . ASN A 1 268 ? 31.112 18.948 2.561 1.00 43.80 268 ASN A CA 1
ATOM 1946 C C . ASN A 1 268 ? 32.107 18.240 1.654 1.00 42.27 268 ASN A C 1
ATOM 1947 O O . ASN A 1 268 ? 32.457 18.786 0.604 1.00 42.31 268 ASN A O 1
ATOM 1952 N N . SER A 1 269 ? 32.589 17.059 2.041 1.00 40.76 269 SER A N 1
ATOM 1953 C CA . SER A 1 269 ? 33.705 16.445 1.336 1.00 38.71 269 SER A CA 1
ATOM 1954 C C . SER A 1 269 ? 33.310 15.829 0.005 1.00 34.44 269 SER A C 1
ATOM 1955 O O . SER A 1 269 ? 34.173 15.679 -0.871 1.00 36.47 269 SER A O 1
ATOM 1958 N N . VAL A 1 270 ? 32.040 15.474 -0.183 1.00 27.52 270 VAL A N 1
ATOM 1959 C CA . VAL A 1 270 ? 31.629 14.731 -1.364 1.00 25.69 270 VAL A CA 1
ATOM 1960 C C . VAL A 1 270 ? 30.739 15.613 -2.223 1.00 21.69 270 VAL A C 1
ATOM 1961 O O . VAL A 1 270 ? 29.689 16.087 -1.785 1.00 26.03 270 VAL A O 1
ATOM 1965 N N . GLY A 1 271 ? 31.131 15.790 -3.449 1.00 19.29 271 GLY A N 1
ATOM 1966 C CA . GLY A 1 271 ? 30.385 16.596 -4.357 1.00 17.85 271 GLY A CA 1
ATOM 1967 C C . GLY A 1 271 ? 29.365 15.761 -5.095 1.00 16.12 271 GLY A C 1
ATOM 1968 O O . GLY A 1 271 ? 29.562 14.576 -5.398 1.00 19.73 271 GLY A O 1
ATOM 1969 N N . PHE A 1 272 ? 28.264 16.410 -5.422 1.00 12.61 272 PHE A N 1
ATOM 1970 C CA . PHE A 1 272 ? 27.252 15.769 -6.240 1.00 11.74 272 PHE A CA 1
ATOM 1971 C C . PHE A 1 272 ? 27.337 16.271 -7.671 1.00 10.70 272 PHE A C 1
ATOM 1972 O O . PHE A 1 272 ? 27.778 17.388 -7.940 1.00 12.10 272 PHE A O 1
ATOM 1980 N N . LEU A 1 273 ? 26.853 15.442 -8.596 1.00 10.86 273 LEU A N 1
ATOM 1981 C CA . LEU A 1 273 ? 26.998 15.681 -10.023 1.00 10.47 273 LEU A CA 1
ATOM 1982 C C . LEU A 1 273 ? 25.664 15.759 -10.725 1.00 10.31 273 LEU A C 1
ATOM 1983 O O . LEU A 1 273 ? 25.544 16.505 -11.686 1.00 11.64 273 LEU A O 1
ATOM 1988 N N . ASP A 1 274 ? 24.663 14.955 -10.330 1.00 9.94 274 ASP A N 1
ATOM 1989 C CA . ASP A 1 274 ? 23.374 14.974 -11.005 1.00 9.68 274 ASP A CA 1
ATOM 1990 C C . ASP A 1 274 ? 22.285 14.551 -10.039 1.00 9.48 274 ASP A C 1
ATOM 1991 O O . ASP A 1 274 ? 22.543 13.879 -9.027 1.00 9.89 274 ASP A O 1
ATOM 1996 N N . LEU A 1 275 ? 21.065 14.966 -10.371 1.00 9.50 275 LEU A N 1
ATOM 1997 C CA . LEU A 1 275 ? 19.879 14.701 -9.566 1.00 10.18 275 LEU A CA 1
ATOM 1998 C C . LEU A 1 275 ? 18.773 14.359 -10.556 1.00 10.11 275 LEU A C 1
ATOM 1999 O O . LEU A 1 275 ? 18.599 15.080 -11.555 1.00 11.15 275 LEU A O 1
ATOM 2004 N N . ALA A 1 276 ? 18.043 13.277 -10.328 1.00 10.00 276 ALA A N 1
ATOM 2005 C CA . ALA A 1 276 ? 16.937 12.944 -11.209 1.00 10.31 276 ALA A CA 1
ATOM 2006 C C . ALA A 1 276 ? 15.844 12.227 -10.461 1.00 10.48 276 ALA A C 1
ATOM 2007 O O . ALA A 1 276 ? 16.106 11.468 -9.524 1.00 11.66 276 ALA A O 1
ATOM 2009 N N . TYR A 1 277 ? 14.615 12.432 -10.906 1.00 11.71 277 TYR A N 1
ATOM 2010 C CA . TYR A 1 277 ? 13.437 11.827 -10.314 1.00 12.01 277 TYR A CA 1
ATOM 2011 C C . TYR A 1 277 ? 13.049 10.553 -11.054 1.00 12.15 277 TYR A C 1
ATOM 2012 O O . TYR A 1 277 ? 12.892 10.557 -12.278 1.00 14.64 277 TYR A O 1
ATOM 2021 N N . ARG A 1 278 ? 12.856 9.472 -10.326 1.00 11.81 278 ARG A N 1
ATOM 2022 C CA . ARG A 1 278 ? 12.243 8.281 -10.916 1.00 13.10 278 ARG A CA 1
ATOM 2023 C C . ARG A 1 278 ? 10.729 8.410 -10.941 1.00 13.76 278 ARG A C 1
ATOM 2024 O O . ARG A 1 278 ? 10.072 7.916 -11.867 1.00 15.49 278 ARG A O 1
ATOM 2032 N N . THR A 1 279 ? 10.165 9.021 -9.887 1.00 13.89 279 THR A N 1
ATOM 2033 C CA . THR A 1 279 ? 8.744 9.255 -9.728 1.00 15.87 279 THR A CA 1
ATOM 2034 C C . THR A 1 279 ? 8.628 10.636 -9.105 1.00 16.23 279 THR A C 1
ATOM 2035 O O . THR A 1 279 ? 9.641 11.223 -8.721 1.00 15.78 279 THR A O 1
ATOM 2039 N N . PRO A 1 280 ? 7.426 11.171 -8.916 1.00 18.34 280 PRO A N 1
ATOM 2040 C CA . PRO A 1 280 ? 7.342 12.498 -8.298 1.00 19.75 280 PRO A CA 1
ATOM 2041 C C . PRO A 1 280 ? 7.947 12.567 -6.909 1.00 19.08 280 PRO A C 1
ATOM 2042 O O . PRO A 1 280 ? 8.422 13.640 -6.525 1.00 20.32 280 PRO A O 1
ATOM 2046 N N . ASN A 1 281 ? 7.951 11.472 -6.127 1.00 17.64 281 ASN A N 1
ATOM 2047 C CA . ASN A 1 281 ? 8.491 11.527 -4.767 1.00 18.28 281 ASN A CA 1
ATOM 2048 C C . ASN A 1 281 ? 9.861 10.872 -4.602 1.00 15.32 281 ASN A C 1
ATOM 2049 O O . ASN A 1 281 ? 10.519 11.099 -3.580 1.00 17.09 281 ASN A O 1
ATOM 2054 N N . GLU A 1 282 ? 10.303 10.048 -5.553 1.00 13.90 282 GLU A N 1
ATOM 2055 C CA . GLU A 1 282 ? 11.555 9.321 -5.405 1.00 13.28 282 GLU A CA 1
ATOM 2056 C C . GLU A 1 282 ? 12.630 9.974 -6.252 1.00 12.60 282 GLU A C 1
ATOM 2057 O O . GLU A 1 282 ? 12.542 9.998 -7.493 1.00 13.21 282 GLU A O 1
ATOM 2063 N N . VAL A 1 283 ? 13.644 10.482 -5.577 1.00 12.44 283 VAL A N 1
ATOM 2064 C CA . VAL A 1 283 ? 14.706 11.269 -6.185 1.00 12.60 283 VAL A CA 1
ATOM 2065 C C . VAL A 1 283 ? 16.024 10.566 -5.943 1.00 11.43 283 VAL A C 1
ATOM 2066 O O . VAL A 1 283 ? 16.264 10.045 -4.857 1.00 12.28 283 VAL A O 1
ATOM 2070 N N . TRP A 1 284 ? 16.886 10.550 -6.962 1.00 10.21 284 TRP A N 1
ATOM 2071 C CA . TRP A 1 284 ? 18.226 10.001 -6.871 1.00 10.25 284 TRP A CA 1
ATOM 2072 C C . TRP A 1 284 ? 19.239 11.122 -7.062 1.00 9.65 284 TRP A C 1
ATOM 2073 O O . TRP A 1 284 ? 19.045 12.045 -7.860 1.00 10.60 284 TRP A O 1
ATOM 2084 N N . LEU A 1 285 ? 20.357 11.009 -6.344 1.00 9.83 285 LEU A N 1
ATOM 2085 C CA . LEU A 1 285 ? 21.396 12.013 -6.311 1.00 9.85 285 LEU A CA 1
ATOM 2086 C C . LEU A 1 285 ? 22.718 11.288 -6.430 1.00 10.31 285 LEU A C 1
ATOM 2087 O O . LEU A 1 285 ? 23.050 10.456 -5.586 1.00 11.28 285 LEU A O 1
ATOM 2092 N N . ALA A 1 286 ? 23.437 11.573 -7.513 1.00 10.15 286 ALA A N 1
ATOM 2093 C CA . ALA A 1 286 ? 24.663 10.880 -7.874 1.00 10.80 286 ALA A CA 1
ATOM 2094 C C . ALA A 1 286 ? 25.846 11.812 -7.723 1.00 10.89 286 ALA A C 1
ATOM 2095 O O . ALA A 1 286 ? 25.766 12.983 -8.083 1.00 12.19 286 ALA A O 1
ATOM 2097 N N . GLY A 1 287 ? 26.957 11.284 -7.233 1.00 11.86 287 GLY A N 1
ATOM 2098 C CA . GLY A 1 287 ? 28.131 12.105 -7.068 1.00 12.91 287 GLY A CA 1
ATOM 2099 C C . GLY A 1 287 ? 29.422 11.349 -7.206 1.00 13.12 287 GLY A C 1
ATOM 2100 O O . GLY A 1 287 ? 29.514 10.263 -7.764 1.00 13.78 287 GLY A O 1
ATOM 2101 N N . GLY A 1 288 ? 30.454 11.971 -6.691 1.00 15.26 288 GLY A N 1
ATOM 2102 C CA . GLY A 1 288 ? 31.771 11.432 -6.860 1.00 17.07 288 GLY A CA 1
ATOM 2103 C C . GLY A 1 288 ? 32.012 10.211 -6.010 1.00 17.97 288 GLY A C 1
ATOM 2104 O O . GLY A 1 288 ? 31.386 9.990 -4.967 1.00 18.19 288 GLY A O 1
ATOM 2105 N N . ALA A 1 289 ? 32.979 9.414 -6.469 1.00 18.39 289 ALA A N 1
ATOM 2106 C CA . ALA A 1 289 ? 33.558 8.331 -5.666 1.00 21.26 289 ALA A CA 1
ATOM 2107 C C . ALA A 1 289 ? 32.483 7.389 -5.095 1.00 19.38 289 ALA A C 1
ATOM 2108 O O . ALA A 1 289 ? 32.453 7.076 -3.904 1.00 21.98 289 ALA A O 1
ATOM 2110 N N . GLY A 1 290 ? 31.590 6.929 -5.966 1.00 17.12 290 GLY A N 1
ATOM 2111 C CA . GLY A 1 290 ? 30.626 5.942 -5.554 1.00 15.89 290 GLY A CA 1
ATOM 2112 C C . GLY A 1 290 ? 29.429 6.465 -4.789 1.00 15.56 290 GLY A C 1
ATOM 2113 O O . GLY A 1 290 ? 28.636 5.652 -4.315 1.00 16.80 290 GLY A O 1
ATOM 2114 N N . ALA A 1 291 ? 29.271 7.778 -4.660 1.00 15.50 291 ALA A N 1
ATOM 2115 C CA . ALA A 1 291 ? 28.169 8.341 -3.895 1.00 15.05 291 ALA A CA 1
ATOM 2116 C C . ALA A 1 291 ? 26.863 8.277 -4.679 1.00 12.74 291 ALA A C 1
ATOM 2117 O O . ALA A 1 291 ? 26.756 8.817 -5.789 1.00 12.98 291 ALA A O 1
ATOM 2119 N N . LEU A 1 292 ? 25.852 7.653 -4.079 1.00 12.54 292 LEU A N 1
ATOM 2120 C CA . LEU A 1 292 ? 24.539 7.564 -4.693 1.00 12.16 292 LEU A CA 1
ATOM 2121 C C . LEU A 1 292 ? 23.519 7.522 -3.577 1.00 11.93 292 LEU A C 1
ATOM 2122 O O . LEU A 1 292 ? 23.565 6.606 -2.741 1.00 12.52 292 LEU A O 1
ATOM 2127 N N . LEU A 1 293 ? 22.598 8.485 -3.564 1.00 11.00 293 LEU A N 1
ATOM 2128 C CA . LEU A 1 293 ? 21.615 8.633 -2.518 1.00 11.15 293 LEU A CA 1
ATOM 2129 C C . LEU A 1 293 ? 20.219 8.637 -3.129 1.00 10.73 293 LEU A C 1
ATOM 2130 O O . LEU A 1 293 ? 20.021 9.012 -4.291 1.00 10.66 293 LEU A O 1
ATOM 2135 N N . CYS A 1 294 ? 19.243 8.255 -2.298 1.00 10.76 294 CYS A N 1
ATOM 2136 C CA . CYS A 1 294 ? 17.850 8.255 -2.671 1.00 11.49 294 CYS A CA 1
ATOM 2137 C C . CYS A 1 294 ? 17.023 8.935 -1.596 1.00 11.73 294 CYS A C 1
ATOM 2138 O O . CYS A 1 294 ? 17.196 8.669 -0.405 1.00 13.00 294 CYS A O 1
ATOM 2141 N N . SER A 1 295 ? 16.106 9.781 -2.036 1.00 11.63 295 SER A N 1
ATOM 2142 C CA . SER A 1 295 ? 15.081 10.343 -1.171 1.00 12.31 295 SER A CA 1
ATOM 2143 C C . SER A 1 295 ? 13.733 9.813 -1.616 1.00 12.55 295 SER A C 1
ATOM 2144 O O . SER A 1 295 ? 13.421 9.797 -2.817 1.00 14.20 295 SER A O 1
ATOM 2147 N N . GLN A 1 296 ? 12.911 9.406 -0.661 1.00 14.04 296 GLN A N 1
ATOM 2148 C CA . GLN A 1 296 ? 11.572 8.916 -0.941 1.00 15.28 296 GLN A CA 1
ATOM 2149 C C . GLN A 1 296 ? 10.517 9.932 -0.543 1.00 16.71 296 GLN A C 1
ATOM 2150 O O . GLN A 1 296 ? 9.320 9.651 -0.644 1.00 20.48 296 GLN A O 1
ATOM 2156 N N . ASP A 1 297 ? 10.928 11.118 -0.152 1.00 16.65 297 ASP A N 1
ATOM 2157 C CA . ASP A 1 297 ? 10.029 12.178 0.277 1.00 17.94 297 ASP A CA 1
ATOM 2158 C C . ASP A 1 297 ? 10.294 13.451 -0.512 1.00 17.75 297 ASP A C 1
ATOM 2159 O O . ASP A 1 297 ? 10.204 14.555 0.017 1.00 19.65 297 ASP A O 1
ATOM 2164 N N . GLY A 1 298 ? 10.690 13.308 -1.776 1.00 17.46 298 GLY A N 1
ATOM 2165 C CA . GLY A 1 298 ? 10.804 14.456 -2.645 1.00 18.40 298 GLY A CA 1
ATOM 2166 C C . GLY A 1 298 ? 12.061 15.289 -2.429 1.00 17.43 298 GLY A C 1
ATOM 2167 O O . GLY A 1 298 ? 12.127 16.437 -2.868 1.00 21.46 298 GLY A O 1
ATOM 2168 N N . GLY A 1 299 ? 13.070 14.759 -1.761 1.00 17.20 299 GLY A N 1
ATOM 2169 C CA . GLY A 1 299 ? 14.323 15.468 -1.612 1.00 18.25 299 GLY A CA 1
ATOM 2170 C C . GLY A 1 299 ? 14.558 16.002 -0.234 1.00 19.83 299 GLY A C 1
ATOM 2171 O O . GLY A 1 299 ? 15.603 16.621 -0.009 1.00 21.58 299 GLY A O 1
ATOM 2172 N N . GLN A 1 300 ? 13.610 15.830 0.697 1.00 20.30 300 GLN A N 1
ATOM 2173 C CA . GLN A 1 300 ? 13.786 16.359 2.044 1.00 22.87 300 GLN A CA 1
ATOM 2174 C C . GLN A 1 300 ? 14.814 15.571 2.836 1.00 21.36 300 GLN A C 1
ATOM 2175 O O . GLN A 1 300 ? 15.643 16.167 3.545 1.00 23.02 300 GLN A O 1
ATOM 2181 N N . THR A 1 301 ? 14.718 14.243 2.807 1.00 17.77 301 THR A N 1
ATOM 2182 C CA . THR A 1 301 ? 15.645 13.405 3.546 1.00 17.50 301 THR A CA 1
ATOM 2183 C C . THR A 1 301 ? 16.162 12.312 2.650 1.00 14.85 301 THR A C 1
ATOM 2184 O O . THR A 1 301 ? 15.515 11.900 1.682 1.00 15.58 301 THR A O 1
ATOM 2188 N N . TRP A 1 302 ? 17.353 11.868 2.974 1.00 14.24 302 TRP A N 1
ATOM 2189 C CA . TRP A 1 302 ? 18.111 11.032 2.064 1.00 13.57 302 TRP A CA 1
ATOM 2190 C C . TRP A 1 302 ? 18.658 9.822 2.792 1.00 13.58 302 TRP A C 1
ATOM 2191 O O . TRP A 1 302 ? 18.992 9.864 3.975 1.00 15.77 302 TRP A O 1
ATOM 2202 N N . GLN A 1 303 ? 18.805 8.759 2.037 1.00 13.40 303 GLN A N 1
ATOM 2203 C CA . GLN A 1 303 ? 19.452 7.558 2.485 1.00 12.80 303 GLN A CA 1
ATOM 2204 C C . GLN A 1 303 ? 20.482 7.188 1.431 1.00 12.95 303 GLN A C 1
ATOM 2205 O O . GLN A 1 303 ? 20.357 7.545 0.249 1.00 15.22 303 GLN A O 1
ATOM 2211 N N . GLN A 1 304 ? 21.509 6.486 1.851 1.00 12.90 304 GLN A N 1
ATOM 2212 C CA . GLN A 1 304 ? 22.607 6.176 0.956 1.00 13.09 304 GLN A CA 1
ATOM 2213 C C . GLN A 1 304 ? 22.482 4.756 0.408 1.00 12.60 304 GLN A C 1
ATOM 2214 O O . GLN A 1 304 ? 22.162 3.826 1.148 1.00 13.99 304 GLN A O 1
ATOM 2220 N N . ASP A 1 305 ? 22.750 4.585 -0.891 1.00 12.90 305 ASP A N 1
ATOM 2221 C CA . ASP A 1 305 ? 22.875 3.251 -1.482 1.00 13.60 305 ASP A CA 1
ATOM 2222 C C . ASP A 1 305 ? 24.303 2.785 -1.241 1.00 14.01 305 ASP A C 1
ATOM 2223 O O . ASP A 1 305 ? 25.227 3.134 -1.985 1.00 15.58 305 ASP A O 1
ATOM 2228 N N . VAL A 1 306 ? 24.484 2.010 -0.175 1.00 13.74 306 VAL A N 1
ATOM 2229 C CA . VAL A 1 306 ? 25.838 1.695 0.245 1.00 14.92 306 VAL A CA 1
ATOM 2230 C C . VAL A 1 306 ? 26.482 0.668 -0.673 1.00 15.02 306 VAL A C 1
ATOM 2231 O O . VAL A 1 306 ? 27.719 0.594 -0.728 1.00 17.53 306 VAL A O 1
ATOM 2235 N N . ASP A 1 307 ? 25.690 -0.156 -1.373 1.00 15.75 307 ASP A N 1
ATOM 2236 C CA . ASP A 1 307 ? 26.294 -1.203 -2.191 1.00 17.43 307 ASP A CA 1
ATOM 2237 C C . ASP A 1 307 ? 27.132 -0.621 -3.284 1.00 18.36 307 ASP A C 1
ATOM 2238 O O . ASP A 1 307 ? 28.154 -1.204 -3.645 1.00 22.50 307 ASP A O 1
ATOM 2243 N N . VAL A 1 308 ? 26.729 0.531 -3.818 1.00 16.97 308 VAL A N 1
ATOM 2244 C CA . VAL A 1 308 ? 27.469 1.031 -4.965 1.00 19.13 308 VAL A CA 1
ATOM 2245 C C . VAL A 1 308 ? 28.698 1.809 -4.547 1.00 18.56 308 VAL A C 1
ATOM 2246 O O . VAL A 1 308 ? 29.466 2.232 -5.431 1.00 19.27 308 VAL A O 1
ATOM 2250 N N . LYS A 1 309 ? 28.913 2.014 -3.232 1.00 19.33 309 LYS A N 1
ATOM 2251 C CA . LYS A 1 309 ? 30.148 2.648 -2.790 1.00 24.09 309 LYS A CA 1
ATOM 2252 C C . LYS A 1 309 ? 31.358 1.845 -3.229 1.00 29.85 309 LYS A C 1
ATOM 2253 O O . LYS A 1 309 ? 32.456 2.394 -3.316 1.00 35.17 309 LYS A O 1
ATOM 2259 N N . LYS A 1 310 ? 31.179 0.555 -3.496 1.00 30.30 310 LYS A N 1
ATOM 2260 C CA . LYS A 1 310 ? 32.266 -0.296 -3.931 1.00 33.83 310 LYS A CA 1
ATOM 2261 C C . LYS A 1 310 ? 32.636 -0.083 -5.396 1.00 33.30 310 LYS A C 1
ATOM 2262 O O . LYS A 1 310 ? 33.662 -0.617 -5.820 1.00 37.93 310 LYS A O 1
ATOM 2268 N N . VAL A 1 311 ? 31.859 0.672 -6.175 1.00 29.98 311 VAL A N 1
ATOM 2269 C CA . VAL A 1 311 ? 32.106 0.831 -7.609 1.00 27.53 311 VAL A CA 1
ATOM 2270 C C . VAL A 1 311 ? 33.129 1.951 -7.798 1.00 28.77 311 VAL A C 1
ATOM 2271 O O . VAL A 1 311 ? 32.847 3.097 -7.413 1.00 28.87 311 VAL A O 1
ATOM 2275 N N . PRO A 1 312 ? 34.290 1.690 -8.438 1.00 30.34 312 PRO A N 1
ATOM 2276 C CA . PRO A 1 312 ? 35.337 2.746 -8.536 1.00 28.94 312 PRO A CA 1
ATOM 2277 C C . PRO A 1 312 ? 35.037 3.768 -9.625 1.00 28.99 312 PRO A C 1
ATOM 2278 O O . PRO A 1 312 ? 35.680 3.793 -10.687 1.00 30.16 312 PRO A O 1
ATOM 2282 N N . SER A 1 313 ? 34.065 4.639 -9.362 1.00 26.66 313 SER A N 1
ATOM 2283 C CA . SER A 1 313 ? 33.638 5.584 -10.378 1.00 24.57 313 SER A CA 1
ATOM 2284 C C . SER A 1 313 ? 32.910 6.754 -9.725 1.00 20.52 313 SER A C 1
ATOM 2285 O O . SER A 1 313 ? 32.175 6.583 -8.732 1.00 19.66 313 SER A O 1
ATOM 2288 N N . ASN A 1 314 ? 33.089 7.936 -10.325 1.00 18.31 314 ASN A N 1
ATOM 2289 C CA . ASN A 1 314 ? 32.129 9.012 -10.155 1.00 17.27 314 ASN A CA 1
ATOM 2290 C C . ASN A 1 314 ? 30.865 8.659 -10.928 1.00 14.68 314 ASN A C 1
ATOM 2291 O O . ASN A 1 314 ? 30.907 7.990 -11.973 1.00 17.55 314 ASN A O 1
ATOM 2296 N N . PHE A 1 315 ? 29.730 9.119 -10.454 1.00 13.20 315 PHE A N 1
ATOM 2297 C CA . PHE A 1 315 ? 28.453 8.878 -11.110 1.00 12.73 315 PHE A CA 1
ATOM 2298 C C . PHE A 1 315 ? 27.946 10.234 -11.609 1.00 12.16 315 PHE A C 1
ATOM 2299 O O . PHE A 1 315 ? 27.519 11.088 -10.824 1.00 14.52 315 PHE A O 1
ATOM 2307 N N . TYR A 1 316 ? 28.065 10.464 -12.915 1.00 12.02 316 TYR A N 1
ATOM 2308 C CA A TYR A 1 316 ? 27.968 11.783 -13.574 0.53 13.14 316 TYR A CA 1
ATOM 2309 C CA B TYR A 1 316 ? 27.913 11.833 -13.331 0.47 14.32 316 TYR A CA 1
ATOM 2310 C C . TYR A 1 316 ? 26.574 12.165 -13.980 1.00 11.73 316 TYR A C 1
ATOM 2311 O O . TYR A 1 316 ? 26.283 13.357 -14.072 1.00 13.08 316 TYR A O 1
ATOM 2328 N N . LYS A 1 317 ? 25.756 11.183 -14.358 1.00 11.60 317 LYS A N 1
ATOM 2329 C CA A LYS A 1 317 ? 24.478 11.497 -14.966 0.47 11.37 317 LYS A CA 1
ATOM 2330 C CA B LYS A 1 317 ? 24.499 11.460 -15.055 0.53 11.72 317 LYS A CA 1
ATOM 2331 C C . LYS A 1 317 ? 23.520 10.366 -14.687 1.00 10.91 317 LYS A C 1
ATOM 2332 O O . LYS A 1 317 ? 23.890 9.203 -14.756 1.00 13.21 317 LYS A O 1
ATOM 2343 N N . ILE A 1 318 ? 22.299 10.746 -14.351 1.00 10.35 318 ILE A N 1
ATOM 2344 C CA . ILE A 1 318 ? 21.216 9.804 -14.101 1.00 10.62 318 ILE A CA 1
ATOM 2345 C C . ILE A 1 318 ? 20.163 10.012 -15.182 1.00 10.46 318 ILE A C 1
ATOM 2346 O O . ILE A 1 318 ? 19.675 11.129 -15.344 1.00 13.59 318 ILE A O 1
ATOM 2351 N N . LEU A 1 319 ? 19.775 8.952 -15.874 1.00 10.00 319 LEU A N 1
ATOM 2352 C CA . LEU A 1 319 ? 18.781 9.026 -16.946 1.00 11.95 319 LEU A CA 1
ATOM 2353 C C . LEU A 1 319 ? 17.678 8.028 -16.641 1.00 12.57 319 LEU A C 1
ATOM 2354 O O . LEU A 1 319 ? 17.908 6.824 -16.729 1.00 16.25 319 LEU A O 1
ATOM 2359 N N . PHE A 1 320 ? 16.488 8.506 -16.338 1.00 11.89 320 PHE A N 1
ATOM 2360 C CA . PHE A 1 320 ? 15.316 7.640 -16.209 1.00 12.61 320 PHE A CA 1
ATOM 2361 C C . PHE A 1 320 ? 14.499 7.763 -17.475 1.00 14.56 320 PHE A C 1
ATOM 2362 O O . PHE A 1 320 ? 14.173 8.870 -17.903 1.00 20.64 320 PHE A O 1
ATOM 2370 N N . PHE A 1 321 ? 14.184 6.645 -18.070 1.00 12.19 321 PHE A N 1
ATOM 2371 C CA . PHE A 1 321 ? 13.309 6.586 -19.234 1.00 13.48 321 PHE A CA 1
ATOM 2372 C C . PHE A 1 321 ? 11.862 6.280 -18.876 1.00 14.49 321 PHE A C 1
ATOM 2373 O O . PHE A 1 321 ? 10.954 6.682 -19.606 1.00 17.10 321 PHE A O 1
ATOM 2381 N N . SER A 1 322 ? 11.667 5.656 -17.749 1.00 15.16 322 SER A N 1
ATOM 2382 C CA . SER A 1 322 ? 10.346 5.422 -17.181 1.00 15.54 322 SER A CA 1
ATOM 2383 C C . SER A 1 322 ? 10.587 5.025 -15.737 1.00 16.44 322 SER A C 1
ATOM 2384 O O . SER A 1 322 ? 11.736 4.856 -15.333 1.00 16.05 322 SER A O 1
ATOM 2387 N N . PRO A 1 323 ? 9.544 4.814 -14.929 1.00 17.97 323 PRO A N 1
ATOM 2388 C CA . PRO A 1 323 ? 9.787 4.381 -13.548 1.00 18.82 323 PRO A CA 1
ATOM 2389 C C . PRO A 1 323 ? 10.454 3.038 -13.407 1.00 17.83 323 PRO A C 1
ATOM 2390 O O . PRO A 1 323 ? 10.911 2.733 -12.307 1.00 20.85 323 PRO A O 1
ATOM 2394 N N A ASP A 1 324 ? 10.535 2.194 -14.425 0.55 17.17 324 ASP A N 1
ATOM 2395 N N B ASP A 1 324 ? 10.538 2.261 -14.485 0.45 17.94 324 ASP A N 1
ATOM 2396 C CA A ASP A 1 324 ? 11.301 0.966 -14.224 0.55 17.26 324 ASP A CA 1
ATOM 2397 C CA B ASP A 1 324 ? 11.116 0.925 -14.459 0.45 19.05 324 ASP A CA 1
ATOM 2398 C C A ASP A 1 324 ? 12.432 0.810 -15.238 0.55 16.26 324 ASP A C 1
ATOM 2399 C C B ASP A 1 324 ? 12.410 0.813 -15.251 0.45 16.85 324 ASP A C 1
ATOM 2400 O O A ASP A 1 324 ? 12.895 -0.312 -15.481 0.55 17.82 324 ASP A O 1
ATOM 2401 O O B ASP A 1 324 ? 12.977 -0.283 -15.328 0.45 17.48 324 ASP A O 1
ATOM 2410 N N . GLN A 1 325 ? 12.908 1.907 -15.826 1.00 13.85 325 GLN A N 1
ATOM 2411 C CA . GLN A 1 325 ? 14.054 1.805 -16.723 1.00 12.39 325 GLN A CA 1
ATOM 2412 C C . GLN A 1 325 ? 14.906 3.041 -16.538 1.00 12.04 325 GLN A C 1
ATOM 2413 O O . GLN A 1 325 ? 14.424 4.172 -16.731 1.00 12.58 325 GLN A O 1
ATOM 2419 N N . GLY A 1 326 ? 16.161 2.840 -16.165 1.00 11.36 326 GLY A N 1
ATOM 2420 C CA . GLY A 1 326 ? 17.047 3.959 -15.901 1.00 12.22 326 GLY A CA 1
ATOM 2421 C C . GLY A 1 326 ? 18.481 3.525 -15.832 1.00 10.75 326 GLY A C 1
ATOM 2422 O O . GLY A 1 326 ? 18.784 2.346 -15.624 1.00 10.70 326 GLY A O 1
ATOM 2423 N N . PHE A 1 327 ? 19.364 4.500 -16.010 1.00 11.52 327 PHE A N 1
ATOM 2424 C CA . PHE A 1 327 ? 20.784 4.262 -16.109 1.00 10.18 327 PHE A CA 1
ATOM 2425 C C . PHE A 1 327 ? 21.534 5.388 -15.438 1.00 11.02 327 PHE A C 1
ATOM 2426 O O . PHE A 1 327 ? 21.108 6.547 -15.440 1.00 13.67 327 PHE A O 1
ATOM 2434 N N . ILE A 1 328 ? 22.677 5.043 -14.887 1.00 10.00 328 ILE A N 1
ATOM 2435 C CA . ILE A 1 328 ? 23.610 6.036 -14.364 1.00 10.77 328 ILE A CA 1
ATOM 2436 C C . ILE A 1 328 ? 24.928 5.852 -15.098 1.00 10.72 328 ILE A C 1
ATOM 2437 O O . ILE A 1 328 ? 25.434 4.730 -15.221 1.00 11.86 328 ILE A O 1
ATOM 2442 N N . LEU A 1 329 ? 25.446 6.948 -15.624 1.00 11.43 329 LEU A N 1
ATOM 2443 C CA . LEU A 1 329 ? 26.716 6.962 -16.351 1.00 13.03 329 LEU A CA 1
ATOM 2444 C C . LEU A 1 329 ? 27.885 7.165 -15.383 1.00 13.89 329 LEU A C 1
ATOM 2445 O O . LEU A 1 329 ? 27.917 8.153 -14.635 1.00 14.86 329 LEU A O 1
ATOM 2450 N N . GLY A 1 330 ? 28.781 6.195 -15.346 1.00 15.66 330 GLY A N 1
ATOM 2451 C CA . GLY A 1 330 ? 30.025 6.265 -14.623 1.00 17.36 330 GLY A CA 1
ATOM 2452 C C . GLY A 1 330 ? 31.185 6.597 -15.530 1.00 20.20 330 GLY A C 1
ATOM 2453 O O . GLY A 1 330 ? 31.003 7.030 -16.667 1.00 24.91 330 GLY A O 1
ATOM 2454 N N . GLN A 1 331 ? 32.388 6.306 -15.071 1.00 19.91 331 GLN A N 1
ATOM 2455 C CA . GLN A 1 331 ? 33.609 6.542 -15.842 1.00 20.20 331 GLN A CA 1
ATOM 2456 C C . GLN A 1 331 ? 34.036 5.249 -16.496 1.00 16.93 331 GLN A C 1
ATOM 2457 O O . GLN A 1 331 ? 33.667 4.166 -16.054 1.00 16.36 331 GLN A O 1
ATOM 2463 N N . LYS A 1 332 ? 34.824 5.368 -17.557 1.00 17.34 332 LYS A N 1
ATOM 2464 C CA . LYS A 1 332 ? 35.545 4.221 -18.074 1.00 16.72 332 LYS A CA 1
ATOM 2465 C C . LYS A 1 332 ? 34.622 3.079 -18.471 1.00 14.99 332 LYS A C 1
ATOM 2466 O O . LYS A 1 332 ? 34.919 1.900 -18.252 1.00 16.03 332 LYS A O 1
ATOM 2472 N N . GLY A 1 333 ? 33.490 3.410 -19.066 1.00 14.35 333 GLY A N 1
ATOM 2473 C CA . GLY A 1 333 ? 32.577 2.391 -19.538 1.00 13.54 333 GLY A CA 1
ATOM 2474 C C . GLY A 1 333 ? 31.663 1.779 -18.507 1.00 13.45 333 GLY A C 1
ATOM 2475 O O . GLY A 1 333 ? 30.929 0.833 -18.827 1.00 13.70 333 GLY A O 1
ATOM 2476 N N . ILE A 1 334 ? 31.677 2.281 -17.292 1.00 14.45 334 ILE A N 1
ATOM 2477 C CA . ILE A 1 334 ? 30.794 1.773 -16.255 1.00 14.75 334 ILE A CA 1
ATOM 2478 C C . ILE A 1 334 ? 29.413 2.397 -16.407 1.00 13.11 334 ILE A C 1
ATOM 2479 O O . ILE A 1 334 ? 29.269 3.619 -16.600 1.00 14.14 334 ILE A O 1
ATOM 2484 N N . LEU A 1 335 ? 28.399 1.538 -16.335 1.00 12.77 335 LEU A N 1
ATOM 2485 C CA A LEU A 1 335 ? 26.998 1.890 -16.328 0.51 12.35 335 LEU A CA 1
ATOM 2486 C CA B LEU A 1 335 ? 27.006 1.983 -16.236 0.49 12.64 335 LEU A CA 1
ATOM 2487 C C . LEU A 1 335 ? 26.361 1.284 -15.077 1.00 12.44 335 LEU A C 1
ATOM 2488 O O . LEU A 1 335 ? 26.693 0.171 -14.741 1.00 16.80 335 LEU A O 1
ATOM 2497 N N . LEU A 1 336 ? 25.416 1.963 -14.452 1.00 11.11 336 LEU A N 1
ATOM 2498 C CA . LEU A 1 336 ? 24.491 1.265 -13.562 1.00 10.80 336 LEU A CA 1
ATOM 2499 C C . LEU A 1 336 ? 23.146 1.193 -14.252 1.00 10.74 336 LEU A C 1
ATOM 2500 O O . LEU A 1 336 ? 22.719 2.171 -14.892 1.00 11.27 336 LEU A O 1
ATOM 2505 N N . ARG A 1 337 ? 22.455 0.066 -14.110 1.00 10.69 337 ARG A N 1
ATOM 2506 C CA . ARG A 1 337 ? 21.143 -0.169 -14.716 1.00 11.12 337 ARG A CA 1
ATOM 2507 C C . ARG A 1 337 ? 20.118 -0.426 -13.610 1.00 11.10 337 ARG A C 1
ATOM 2508 O O . ARG A 1 337 ? 20.361 -1.215 -12.694 1.00 12.04 337 ARG A O 1
ATOM 2516 N N . TYR A 1 338 ? 18.975 0.240 -13.711 1.00 11.44 338 TYR A N 1
ATOM 2517 C CA . TYR A 1 338 ? 17.909 0.121 -12.701 1.00 12.20 338 TYR A CA 1
ATOM 2518 C C . TYR A 1 338 ? 17.172 -1.199 -12.889 1.00 12.79 338 TYR A C 1
ATOM 2519 O O . TYR A 1 338 ? 16.718 -1.503 -13.992 1.00 13.83 338 TYR A O 1
ATOM 2528 N N . VAL A 1 339 ? 17.031 -1.959 -11.809 1.00 13.78 339 VAL A N 1
ATOM 2529 C CA . VAL A 1 339 ? 16.341 -3.245 -11.804 1.00 17.46 339 VAL A CA 1
ATOM 2530 C C . VAL A 1 339 ? 15.257 -3.190 -10.719 1.00 19.40 339 VAL A C 1
ATOM 2531 O O . VAL A 1 339 ? 15.565 -3.121 -9.513 1.00 21.17 339 VAL A O 1
ATOM 2535 N N . THR A 1 340 ? 13.998 -3.192 -11.135 1.00 23.16 340 THR A N 1
ATOM 2536 C CA . THR A 1 340 ? 12.897 -3.160 -10.172 1.00 27.49 340 THR A CA 1
ATOM 2537 C C . THR A 1 340 ? 12.989 -4.333 -9.199 1.00 29.18 340 THR A C 1
ATOM 2538 O O . THR A 1 340 ? 13.280 -5.465 -9.593 1.00 29.28 340 THR A O 1
ATOM 2542 N N . ASP A 1 341 ? 12.707 -4.062 -7.922 1.00 31.59 341 ASP A N 1
ATOM 2543 C CA . ASP A 1 341 ? 12.614 -5.101 -6.887 1.00 35.28 341 ASP A CA 1
ATOM 2544 C C . ASP A 1 341 ? 11.405 -6.003 -7.162 1.00 36.72 341 ASP A C 1
ATOM 2545 O O . ASP A 1 341 ? 10.270 -5.537 -7.102 1.00 39.13 341 ASP A O 1
ATOM 2550 N N . PHE B 2 5 ? 25.467 10.944 -48.713 1.00 23.90 339 PHE B N 1
ATOM 2551 C CA . PHE B 2 5 ? 25.403 9.491 -48.748 1.00 21.94 339 PHE B CA 1
ATOM 2552 C C . PHE B 2 5 ? 25.657 8.886 -47.368 1.00 19.72 339 PHE B C 1
ATOM 2553 O O . PHE B 2 5 ? 26.514 9.355 -46.605 1.00 19.38 339 PHE B O 1
ATOM 2561 N N . PRO B 2 6 ? 24.916 7.840 -47.008 1.00 20.95 340 PRO B N 1
ATOM 2562 C CA . PRO B 2 6 ? 25.027 7.307 -45.629 1.00 21.04 340 PRO B CA 1
ATOM 2563 C C . PRO B 2 6 ? 26.396 6.767 -45.281 1.00 19.25 340 PRO B C 1
ATOM 2564 O O . PRO B 2 6 ? 27.128 6.279 -46.149 1.00 21.28 340 PRO B O 1
ATOM 2568 N N . LEU B 2 7 ? 26.697 6.813 -43.988 1.00 16.77 341 LEU B N 1
ATOM 2569 C CA . LEU B 2 7 ? 28.005 6.375 -43.509 1.00 14.64 341 LEU B CA 1
ATOM 2570 C C . LEU B 2 7 ? 28.130 4.854 -43.435 1.00 14.43 341 LEU B C 1
ATOM 2571 O O . LEU B 2 7 ? 27.166 4.131 -43.186 1.00 17.21 341 LEU B O 1
ATOM 2576 N N . ASP B 2 8 ? 29.349 4.382 -43.647 1.00 15.70 342 ASP B N 1
ATOM 2577 C CA . ASP B 2 8 ? 29.654 2.972 -43.423 1.00 16.21 342 ASP B CA 1
ATOM 2578 C C . ASP B 2 8 ? 29.911 2.679 -41.939 1.00 16.03 342 ASP B C 1
ATOM 2579 O O . ASP B 2 8 ? 30.433 3.523 -41.217 1.00 14.87 342 ASP B O 1
ATOM 2584 N N . LEU B 2 9 ? 29.639 1.430 -41.540 1.00 16.72 343 LEU B N 1
ATOM 2585 C CA . LEU B 2 9 ? 30.150 0.865 -40.285 1.00 16.14 343 LEU B CA 1
ATOM 2586 C C . LEU B 2 9 ? 31.534 0.246 -40.515 1.00 14.33 343 LEU B C 1
ATOM 2587 O O . LEU B 2 9 ? 31.803 -0.365 -41.565 1.00 16.10 343 LEU B O 1
ATOM 2592 N N . ALA B 2 10 ? 32.401 0.390 -39.539 1.00 14.89 344 ALA B N 1
ATOM 2593 C CA . ALA B 2 10 ? 33.713 -0.278 -39.599 1.00 15.57 344 ALA B CA 1
ATOM 2594 C C . ALA B 2 10 ? 33.517 -1.789 -39.655 1.00 15.03 344 ALA B C 1
ATOM 2595 O O . ALA B 2 10 ? 32.673 -2.280 -38.859 1.00 15.80 344 ALA B O 1
#

Organism: Thermosynechococcus vestitus (strain NIES-2133 / IAM M-273 / BP-1) (NCBI:txid197221)

=== Feature glossary ===
The features interleaved in this record are:

— What the protein is —

Sequence gives the chain of amino acids in standard one-letter code (A=alanine, C=cysteine, …, Y=tyrosine), read N→C. It is the only feature that is directly encoded by the gene; all structural features are derived from the folded form of this sequence.

Database cross-references. InterPro integrates a dozen domain/family signature databases into unified entries with residue-range hits. GO terms attach function/process/location labels with evidence codes. CATH codes position the fold in a four-level structural taxonomy. Organism is the NCBI-taxonomy species name.

— Where its atoms are —

Atomic coordinates in PDBx/mmCIF format — the same representation the Protein Data Bank distributes. Each line of the _atom_site loop places one backbone atom in Cartesian space (units: ångströms, origin: arbitrary).

The six renders are orthographic views along the three Cartesian axes in both directions. Representation (cartoon, sticks, or surface) and color scheme (sequence-rainbow or by-chain) vary across proteins so the training set covers all the common visualization conventions.

— Local backbone conformation —

Eight-state secondary structure (DSSP): H is the canonical α-helix, G the tighter 3₁₀-helix, I the wider π-helix; E/B are β-structure, T and S are turns and bends, and '-' is everything else. DSSP derives these from the pattern of main-chain N–H···O=C hydrogen bonds, not from the sequence.

P-SEA three-state annotation labels each residue as helix, strand, or coil based purely on the geometry of the Cα trace. It serves as a fallback when the full backbone (and thus DSSP) is unavailable.

The φ/ψ torsion pair specifies the backbone conformation at each residue. φ rotates about the N–Cα bond, ψ about the Cα–C bond. Steric clashes forbid most of the (φ, ψ) plane — the allowed regions (α-helix basin, β-sheet basin, left-handed helix) are the Ramachandran-allowed regions.

— Global shape and packing —

The geometric summary reports three shape descriptors. Rg (radius of gyration) measures how spread out the Cα atoms are about their centre of mass; compact globular proteins have small Rg, elongated or unfolded ones large. Cα contacts (<8 Å, |i−j|>4) count long-range residue pairs in spatial proximity — high for tightly packed folds, near zero for rods or random coil. The bounding-box extents give the protein's footprint along x, y, z in Å.

Solvent-accessible surface area (SASA) is the area in Å² traced out by the centre of a 1.4 Å probe sphere (a water molecule) rolled over the protein's van der Waals surface (Shrake–Rupley / Lee–Richards construction). Buried residues have near-zero SASA; fully exposed residues can exceed 200 Å². The total SASA scales roughly with the number of surface residues.

The contact map is a binary N×N matrix image: pixel (i, j) is dark where Cα_i and Cα_j are within 8 Å and |i−j|>4. Because the |i−j|>4 filter removes local helical contacts, off-diagonal stripes parallel to the main diagonal indicate parallel β-sheets; stripes perpendicular to it indicate antiparallel β-sheets. The Ramachandran plot scatters every residue's (φ, ψ) pair against the sterically allowed regions. The PAE heatmap renders the predicted-aligned-error matrix.

— Structural neighborhood —

3Di is Foldseek's structural alphabet. Each residue is assigned one of twenty discrete states based on how its Cα sits relative to its spatial (not sequential) neighbors. Aligning 3Di strings finds structural homologs roughly as well as full 3D superposition, but orders of magnitude faster.

Nearest PDB neighbors are the top structural matches found by Foldseek when searching this structure against the entire Protein Data Bank. Each hit reports a TM-score (0 to 1; >0.5 almost always implies the same fold) and an E-value. These are *structural* homologs — they may share no detectable sequence similarity.

— Confidence and disorder —

For AlphaFold models, the B-factor field carries pLDDT — the model's own estimate of local accuracy on a 0–100 scale. Regions with pLDDT<50 should be treated as essentially unmodeled; they often correspond to intrinsically disordered segments.

Crystallographic B-factors measure how much each atom's electron density is smeared out, in Å². They rise in mobile loops and surface residues and fall in the buried interior. In AlphaFold models this column is repurposed to hold pLDDT instead.

Predicted aligned error is AlphaFold's pairwise confidence. Unlike pLDDT (per-residue), PAE is per-residue-pair and captures whether two parts of the structure are correctly placed relative to each other. Units are ångströms of expected positional error.